Protein AF-A0A839XNK5-F1 (afdb_monomer)

Solvent-accessible surface area (backbone atoms only — not comparable to full-atom values): 12999 Å² total; per-residue (Å²): 136,86,74,57,55,30,32,43,40,62,60,73,47,34,38,27,37,28,39,81,84,71,50,74,39,58,52,79,82,47,89,58,54,69,71,55,38,50,51,40,35,52,50,18,38,51,42,38,53,41,39,58,47,39,58,52,25,72,39,98,85,40,87,42,56,65,63,33,52,54,45,47,53,52,46,48,52,50,51,53,53,50,30,35,49,50,5,50,61,69,70,41,32,16,24,32,49,30,87,73,80,69,50,75,47,76,24,63,31,75,79,71,74,83,86,66,88,76,84,81,87,71,98,79,74,87,93,80,64,68,68,59,58,52,52,51,52,50,53,48,52,51,52,54,51,52,69,75,54,70,63,84,73,63,57,70,60,39,52,51,52,7,52,51,44,13,51,52,43,25,52,54,49,45,53,51,28,54,57,34,42,75,72,77,42,41,68,57,27,54,52,52,53,48,52,55,54,60,66,45,47,64,61,47,62,69,39,58,84,41,88,74,43,42,32,49,43,49,14,41,53,50,12,52,61,55,29,50,56,54,43,49,66,72,51,106

Foldseek 3Di:
DDDFQWEWDADQQAIWIQGPVRDTDQPVVDPLDDVLSVLRSNLSNLLNVLLVLCVQLPDDPRPCNVVSVVSLVVSVVSQLVSQLSVCQRVVTKYWYQRHRPRDIDIHHHPDDPPPPDDDDPDDDDDPDPVVVVVVVVVVVVVVVVCVVPPDDPPVVVLQVLLQVLLVVLLVVLLVQLLVPVVPDALVVSVVVLVVVVVVCVVVLVVQCVDPSSVSNSNSNVNSSVVSVVSSVVSRD

Structure (mmCIF, N/CA/C/O backbone):
data_AF-A0A839XNK5-F1
#
_entry.id   AF-A0A839XNK5-F1
#
loop_
_atom_site.group_PDB
_atom_site.id
_atom_site.type_symbol
_atom_site.label_atom_id
_atom_site.label_alt_id
_atom_site.label_comp_id
_atom_site.label_asym_id
_atom_site.label_entity_id
_atom_site.label_seq_id
_atom_site.pdbx_PDB_ins_code
_atom_site.Cartn_x
_atom_site.Cartn_y
_atom_site.Cartn_z
_atom_site.occupancy
_atom_site.B_iso_or_equiv
_atom_site.auth_seq_id
_atom_site.auth_comp_id
_atom_site.auth_asym_id
_atom_site.auth_atom_id
_atom_site.pdbx_PDB_model_num
ATOM 1 N N . MET A 1 1 ? -15.183 -17.318 24.779 1.00 38.06 1 MET A N 1
ATOM 2 C CA . MET A 1 1 ? -15.450 -16.195 23.857 1.00 38.06 1 MET A CA 1
ATOM 3 C C . MET A 1 1 ? -15.197 -14.908 24.625 1.00 38.06 1 MET A C 1
ATOM 5 O O . MET A 1 1 ? -16.066 -14.491 25.375 1.00 38.06 1 MET A O 1
ATOM 9 N N . HIS A 1 2 ? -13.985 -14.356 24.565 1.00 41.03 2 HIS A N 1
ATOM 10 C CA . HIS A 1 2 ? -13.707 -13.049 25.168 1.00 41.03 2 HIS A CA 1
ATOM 11 C C . HIS A 1 2 ? -14.127 -11.988 24.151 1.00 41.03 2 HIS A C 1
ATOM 13 O O . HIS A 1 2 ? -13.554 -11.919 23.066 1.00 41.03 2 HIS A O 1
ATOM 19 N N . GLY A 1 3 ? -15.223 -11.284 24.444 1.00 55.19 3 GLY A N 1
ATOM 20 C CA . GLY A 1 3 ? -15.705 -10.184 23.612 1.00 55.19 3 GLY A CA 1
ATOM 21 C C . GLY A 1 3 ? -14.697 -9.041 23.631 1.00 55.19 3 GLY A C 1
ATOM 22 O O . GLY A 1 3 ? -14.063 -8.811 24.658 1.00 55.19 3 GLY A O 1
ATOM 23 N N . ALA A 1 4 ? -14.531 -8.368 22.495 1.00 60.66 4 ALA A N 1
ATOM 24 C CA . ALA A 1 4 ? -13.709 -7.169 22.430 1.00 60.66 4 ALA A CA 1
ATOM 25 C C . ALA A 1 4 ? -14.243 -6.096 23.391 1.00 60.66 4 ALA A C 1
ATOM 27 O O . ALA A 1 4 ? -15.456 -5.904 23.487 1.00 60.66 4 ALA A O 1
ATOM 28 N N . GLU A 1 5 ? -13.347 -5.411 24.096 1.00 77.06 5 GLU A N 1
ATOM 29 C CA . GLU A 1 5 ? -13.709 -4.381 25.080 1.00 77.06 5 GLU A CA 1
ATOM 30 C C . GLU A 1 5 ? -13.912 -3.001 24.432 1.00 77.06 5 GLU A C 1
ATOM 32 O O . GLU A 1 5 ? -14.663 -2.159 24.934 1.00 77.06 5 GLU A O 1
ATOM 37 N N . LEU A 1 6 ? -13.274 -2.789 23.281 1.00 84.19 6 LEU A N 1
ATOM 38 C CA . LEU A 1 6 ? -13.316 -1.551 22.514 1.00 84.19 6 LEU A CA 1
ATOM 39 C C . LEU A 1 6 ? -13.538 -1.870 21.035 1.00 84.19 6 LEU A C 1
ATOM 41 O O . LEU A 1 6 ? -12.968 -2.828 20.534 1.00 84.19 6 LEU A O 1
ATOM 45 N N . GLU A 1 7 ? -14.318 -1.071 20.317 1.00 90.00 7 GLU A N 1
ATOM 46 C CA . GLU A 1 7 ? -14.530 -1.218 18.875 1.00 90.00 7 GLU A CA 1
ATOM 47 C C . GLU A 1 7 ? -13.940 -0.027 18.115 1.00 90.00 7 GLU A C 1
ATOM 49 O O . GLU A 1 7 ? -14.247 1.121 18.410 1.00 90.00 7 GLU A O 1
ATOM 54 N N . LEU A 1 8 ? -13.092 -0.288 17.127 1.00 91.00 8 LEU A N 1
ATOM 55 C CA . LEU A 1 8 ? -12.643 0.665 16.125 1.00 91.00 8 LEU A CA 1
ATOM 56 C C . LEU A 1 8 ? -13.637 0.681 14.963 1.00 91.00 8 LEU A C 1
ATOM 58 O O . LEU A 1 8 ? -13.778 -0.312 14.240 1.00 91.00 8 LEU A O 1
ATOM 62 N N . ASP A 1 9 ? -14.258 1.839 14.769 1.00 90.00 9 ASP A N 1
ATOM 63 C CA . ASP A 1 9 ? -15.224 2.105 13.706 1.00 90.00 9 ASP A CA 1
ATOM 64 C C . ASP A 1 9 ? -14.922 3.455 13.026 1.00 90.00 9 ASP A C 1
ATOM 66 O O . ASP A 1 9 ? -14.050 4.223 13.454 1.00 90.00 9 ASP A O 1
ATOM 70 N N . VAL A 1 10 ? -15.637 3.746 11.940 1.00 91.12 10 VAL A N 1
ATOM 71 C CA . VAL A 1 10 ? -15.567 5.019 11.215 1.00 91.12 10 VAL A CA 1
ATOM 72 C C . VAL A 1 10 ? -16.897 5.755 11.339 1.00 91.12 10 VAL A C 1
ATOM 74 O O . VAL A 1 10 ? -17.951 5.217 11.010 1.00 91.12 10 VAL A O 1
ATOM 77 N N . ASP A 1 11 ? -16.847 7.017 11.765 1.00 86.94 11 ASP A N 1
ATOM 78 C CA . ASP A 1 11 ? -18.001 7.915 11.786 1.00 86.94 11 ASP A CA 1
ATOM 79 C C . ASP A 1 11 ? -17.839 8.996 10.713 1.00 86.94 11 ASP A C 1
ATOM 81 O O . ASP A 1 11 ? -17.162 10.009 10.911 1.00 86.94 11 ASP A O 1
ATOM 85 N N . GLY A 1 12 ? -18.418 8.741 9.538 1.00 85.00 12 GLY A N 1
ATOM 86 C CA . GLY A 1 12 ? -18.213 9.572 8.355 1.00 85.00 12 GLY A CA 1
ATOM 87 C C . GLY A 1 12 ? -16.778 9.458 7.846 1.00 85.00 12 GLY A C 1
ATOM 88 O O . GLY A 1 12 ? -16.420 8.461 7.229 1.00 85.00 12 GLY A O 1
ATOM 89 N N . ASP A 1 13 ? -15.968 10.485 8.091 1.00 87.44 13 ASP A N 1
ATOM 90 C CA . ASP A 1 13 ? -14.561 10.573 7.689 1.00 87.44 13 ASP A CA 1
ATOM 91 C C . ASP A 1 13 ? -13.583 10.560 8.881 1.00 87.44 13 ASP A C 1
ATOM 93 O O . ASP A 1 13 ? -12.375 10.720 8.694 1.00 87.44 13 ASP A O 1
ATOM 97 N N . ARG A 1 14 ? -14.086 10.350 10.106 1.00 88.50 14 ARG A N 1
ATOM 98 C CA . ARG A 1 14 ? -13.285 10.307 11.337 1.00 88.50 14 ARG A CA 1
ATOM 99 C C . ARG A 1 14 ? -13.240 8.908 11.928 1.00 88.50 14 ARG A C 1
ATOM 101 O O . ARG A 1 14 ? -14.235 8.187 11.923 1.00 88.50 14 ARG A O 1
ATOM 108 N N . ALA A 1 15 ? -12.082 8.537 12.465 1.00 91.44 15 ALA A N 1
ATOM 109 C CA . ALA A 1 15 ? -11.958 7.313 13.241 1.00 91.44 15 ALA A CA 1
ATOM 110 C C . ALA A 1 15 ? -12.573 7.531 14.622 1.00 91.44 15 ALA A C 1
ATOM 112 O O . ALA A 1 15 ? -12.356 8.573 15.239 1.00 91.44 15 ALA A O 1
ATOM 113 N N . VAL A 1 16 ? -13.320 6.546 15.108 1.00 89.88 16 VAL A N 1
ATOM 114 C CA . VAL A 1 16 ? -13.908 6.571 16.447 1.00 89.88 16 VAL A CA 1
ATOM 115 C C . VAL A 1 16 ? -13.632 5.258 17.161 1.00 89.88 16 VAL A C 1
ATOM 117 O O . VAL A 1 16 ? -13.609 4.188 16.552 1.00 89.88 16 VAL A O 1
ATOM 120 N N . LEU A 1 17 ? -13.431 5.349 18.472 1.00 86.25 17 LEU A N 1
ATOM 121 C CA . LEU A 1 17 ? -13.355 4.194 19.354 1.00 86.25 17 LEU A CA 1
ATOM 122 C C . LEU A 1 17 ? -14.646 4.125 20.164 1.00 86.25 17 LEU A C 1
ATOM 124 O O . LEU A 1 17 ? -15.014 5.077 20.854 1.00 86.25 17 LEU A O 1
ATOM 128 N N . VAL A 1 18 ? -15.360 3.014 20.051 1.00 86.12 18 VAL A N 1
ATOM 129 C CA . VAL A 1 18 ? -16.638 2.773 20.711 1.00 86.12 18 VAL A CA 1
ATOM 130 C C . VAL A 1 18 ? -16.403 1.830 21.879 1.00 86.12 18 VAL A C 1
ATOM 132 O O . VAL A 1 18 ? -16.016 0.680 21.699 1.00 86.12 18 VAL A O 1
ATOM 135 N N . GLY A 1 19 ? -16.602 2.324 23.099 1.00 78.88 19 GLY A N 1
ATOM 136 C CA . GLY A 1 19 ? -16.518 1.478 24.292 1.00 78.88 19 GLY A CA 1
ATOM 137 C C . GLY A 1 19 ? -17.698 0.510 24.399 1.00 78.88 19 GLY A C 1
ATOM 138 O O . GLY A 1 19 ? -18.733 0.704 23.763 1.00 78.88 19 GLY A O 1
ATOM 139 N N . THR A 1 20 ? -17.602 -0.461 25.305 1.00 69.88 20 THR A N 1
ATOM 140 C CA . THR A 1 20 ? -18.673 -1.420 25.663 1.00 69.88 20 THR A CA 1
ATOM 141 C C . THR A 1 20 ? -20.048 -0.795 25.939 1.00 69.88 20 THR A C 1
ATOM 143 O O . THR A 1 20 ? -21.071 -1.445 25.745 1.00 69.88 20 THR A O 1
ATOM 146 N N . GLY A 1 21 ? -20.102 0.473 26.361 1.00 67.44 21 GLY A N 1
ATOM 147 C CA . GLY A 1 21 ? -21.347 1.227 26.558 1.00 67.44 21 GLY A CA 1
ATOM 148 C C . GLY A 1 21 ? -21.912 1.913 25.304 1.00 67.44 21 GLY A C 1
ATOM 149 O O . GLY A 1 21 ? -22.794 2.757 25.439 1.00 67.44 21 GLY A O 1
ATOM 150 N N . GLY A 1 22 ? -21.366 1.653 24.111 1.00 70.81 22 GLY A N 1
ATOM 151 C CA . GLY A 1 22 ? -21.784 2.284 22.851 1.00 70.81 22 GLY A CA 1
ATOM 152 C C . GLY A 1 22 ? -21.378 3.756 22.705 1.00 70.81 22 GLY A C 1
ATOM 153 O O . GLY A 1 22 ? -21.765 4.420 21.744 1.00 70.81 22 GLY A O 1
ATOM 154 N N . ARG A 1 23 ? -20.604 4.299 23.653 1.00 73.31 23 ARG A N 1
ATOM 155 C CA . ARG A 1 23 ? -20.118 5.683 23.593 1.00 73.31 23 ARG A CA 1
ATOM 156 C C . ARG A 1 23 ? -18.969 5.784 22.599 1.00 73.31 23 ARG A C 1
ATOM 158 O O . ARG A 1 23 ? -17.932 5.161 22.811 1.00 73.31 23 ARG A O 1
ATOM 165 N N . LYS A 1 24 ? -19.160 6.603 21.563 1.00 83.19 24 LYS A N 1
ATOM 166 C CA . LYS A 1 24 ? -18.118 6.998 20.612 1.00 83.19 24 LYS A CA 1
ATOM 167 C C . LYS A 1 24 ? -17.181 8.011 21.267 1.00 83.19 24 LYS A C 1
ATOM 169 O O . LYS A 1 24 ? -17.643 9.025 21.790 1.00 83.19 24 LYS A O 1
ATOM 174 N N . ALA A 1 25 ? -15.887 7.742 21.216 1.00 82.44 25 ALA A N 1
ATOM 175 C CA . ALA A 1 25 ? -14.836 8.633 21.676 1.00 82.44 25 ALA A CA 1
ATOM 176 C C . ALA A 1 25 ? -13.814 8.870 20.558 1.00 82.44 25 ALA A C 1
ATOM 178 O O . ALA A 1 25 ? -13.552 7.990 19.734 1.00 82.44 25 ALA A O 1
ATOM 179 N N . ASP A 1 26 ? -13.249 10.074 20.541 1.00 79.75 26 ASP A N 1
ATOM 180 C CA . ASP A 1 26 ? -12.151 10.429 19.646 1.00 79.75 26 ASP A CA 1
ATOM 181 C C . ASP A 1 26 ? -10.881 9.664 20.071 1.00 79.75 26 ASP A C 1
ATOM 183 O O . ASP A 1 26 ? -10.562 9.664 21.266 1.00 79.75 26 ASP A O 1
ATOM 187 N N . PRO A 1 27 ? -10.139 9.024 19.145 1.00 81.94 27 PRO A N 1
ATOM 188 C CA . PRO A 1 27 ? -8.859 8.390 19.447 1.00 81.94 27 PRO A CA 1
ATOM 189 C C . PRO A 1 27 ? -7.861 9.310 20.166 1.00 81.94 27 PRO A C 1
ATOM 191 O O . PRO A 1 27 ? -7.090 8.826 20.991 1.00 81.94 27 PRO A O 1
ATOM 194 N N . ALA A 1 28 ? -7.911 10.625 19.927 1.00 73.69 28 ALA A N 1
ATOM 195 C CA . ALA A 1 28 ? -7.060 11.610 20.598 1.00 73.69 28 ALA A CA 1
ATOM 196 C C . ALA A 1 28 ? -7.326 11.727 22.111 1.00 73.69 28 ALA A C 1
ATOM 198 O O . ALA A 1 28 ? -6.482 12.230 22.850 1.00 73.69 28 ALA A O 1
ATOM 199 N N . ALA A 1 29 ? -8.487 11.264 22.588 1.00 74.50 29 ALA A N 1
ATOM 200 C CA . ALA A 1 29 ? -8.797 11.198 24.014 1.00 74.50 29 ALA A CA 1
ATOM 201 C C . ALA A 1 29 ? -8.065 10.046 24.732 1.00 74.50 29 ALA A C 1
ATOM 203 O O . ALA A 1 29 ? -8.081 9.985 25.961 1.00 74.50 29 ALA A O 1
ATOM 204 N N . PHE A 1 30 ? -7.435 9.135 23.982 1.00 76.94 30 PHE A N 1
ATOM 205 C CA . PHE A 1 30 ? -6.687 7.995 24.502 1.00 76.94 30 PHE A CA 1
ATOM 206 C C . PHE A 1 30 ? -5.173 8.210 24.366 1.00 76.94 30 PHE A C 1
ATOM 208 O O . PHE A 1 30 ? -4.697 8.928 23.489 1.00 76.94 30 PHE A O 1
ATOM 215 N N . SER A 1 31 ? -4.390 7.524 25.202 1.00 74.00 31 SER A N 1
ATOM 216 C CA . SER A 1 31 ? -2.919 7.589 25.209 1.00 74.00 31 SER A CA 1
ATOM 217 C C . SER A 1 31 ? -2.271 6.797 24.058 1.00 74.00 31 SER A C 1
ATOM 219 O O . SER A 1 31 ? -1.409 5.955 24.285 1.00 74.00 31 SER A O 1
ATOM 221 N N . LEU A 1 32 ? -2.691 7.042 22.813 1.00 72.94 32 LEU A N 1
ATOM 222 C CA . LEU A 1 32 ? -2.263 6.299 21.614 1.00 72.94 32 LEU A CA 1
ATOM 223 C C . LEU A 1 32 ? -1.016 6.881 20.925 1.00 72.94 32 LEU A C 1
ATOM 225 O O . LEU A 1 32 ? -0.421 6.228 20.069 1.00 72.94 32 LEU A O 1
ATOM 229 N N . GLY A 1 33 ? -0.612 8.101 21.290 1.00 74.94 33 GLY A N 1
ATOM 230 C CA . GLY A 1 33 ? 0.430 8.864 20.598 1.00 74.94 33 GLY A CA 1
ATOM 231 C C . GLY A 1 33 ? -0.084 9.560 19.327 1.00 74.94 33 GLY A C 1
ATOM 232 O O . GLY A 1 33 ? -1.049 9.119 18.698 1.00 74.94 33 GLY A O 1
ATOM 233 N N . GLY A 1 34 ? 0.556 10.675 18.951 1.00 78.75 34 GLY A N 1
ATOM 234 C CA . GLY A 1 34 ? 0.113 11.524 17.832 1.00 78.75 34 GLY A CA 1
ATOM 235 C C . GLY A 1 34 ? 0.119 10.803 16.482 1.00 78.75 34 GLY A C 1
ATOM 236 O O . GLY A 1 34 ? -0.885 10.808 15.783 1.00 78.75 34 GLY A O 1
ATOM 237 N N . GLU A 1 35 ? 1.196 10.077 16.171 1.00 84.38 35 GLU A N 1
ATOM 238 C CA . GLU A 1 35 ? 1.341 9.358 14.896 1.00 84.38 35 GLU A CA 1
ATOM 239 C C . GLU A 1 35 ? 0.225 8.321 14.666 1.00 84.38 35 GLU A C 1
ATOM 241 O O . GLU A 1 35 ? -0.346 8.242 13.579 1.00 84.38 35 GLU A O 1
ATOM 246 N N . LEU A 1 36 ? -0.120 7.528 15.689 1.00 86.62 36 LEU A N 1
ATOM 247 C CA . LEU A 1 36 ? -1.179 6.520 15.580 1.00 86.62 36 LEU A CA 1
ATOM 248 C C . LEU A 1 36 ? -2.559 7.175 15.457 1.00 86.62 36 LEU A C 1
ATOM 250 O O . LEU A 1 36 ? -3.397 6.707 14.688 1.00 86.62 36 LEU A O 1
ATOM 254 N N . THR A 1 37 ? -2.777 8.272 16.179 1.00 87.56 37 THR A N 1
ATOM 255 C CA . THR A 1 37 ? -4.012 9.062 16.109 1.00 87.56 37 THR A CA 1
ATOM 256 C C . THR A 1 37 ? -4.207 9.662 14.715 1.00 87.56 37 THR A C 1
ATOM 258 O O . THR A 1 37 ? -5.298 9.562 14.149 1.00 87.56 37 THR A O 1
ATOM 261 N N . ASP A 1 38 ? -3.151 10.222 14.127 1.00 91.06 38 ASP A N 1
ATOM 262 C CA . ASP A 1 38 ? -3.175 10.781 12.774 1.00 91.06 38 ASP A CA 1
ATOM 263 C C . ASP A 1 38 ? -3.425 9.691 11.728 1.00 91.06 38 ASP A C 1
ATOM 265 O O . ASP A 1 38 ? -4.289 9.846 10.861 1.00 91.06 38 ASP A O 1
ATOM 269 N N . ALA A 1 39 ? -2.745 8.548 11.859 1.00 93.00 39 ALA A N 1
ATOM 270 C CA . ALA A 1 39 ? -2.928 7.403 10.973 1.00 93.00 39 ALA A CA 1
ATOM 271 C C . ALA A 1 39 ? -4.361 6.842 11.019 1.00 93.00 39 ALA A C 1
ATOM 273 O O . ALA A 1 39 ? -4.895 6.442 9.983 1.00 93.00 39 ALA A O 1
ATOM 274 N N . LEU A 1 40 ? -5.006 6.829 12.193 1.00 93.25 40 LEU A N 1
ATOM 275 C CA . LEU A 1 40 ? -6.411 6.433 12.343 1.00 93.25 40 LEU A CA 1
ATOM 276 C C . LEU A 1 40 ? -7.344 7.390 11.589 1.00 93.25 40 LEU A C 1
ATOM 278 O O . LEU A 1 40 ? -8.196 6.942 10.821 1.00 93.25 40 LEU A O 1
ATOM 282 N N . HIS A 1 41 ? -7.158 8.701 11.751 1.00 92.69 41 HIS A N 1
ATOM 283 C CA . HIS A 1 41 ? -7.967 9.706 11.058 1.00 92.69 41 HIS A CA 1
ATOM 284 C C . HIS A 1 41 ? -7.747 9.705 9.543 1.00 92.69 41 HIS A C 1
ATOM 286 O O . HIS A 1 41 ? -8.696 9.859 8.775 1.00 92.69 41 HIS A O 1
ATOM 292 N N . GLU A 1 42 ? -6.509 9.520 9.090 1.00 95.25 42 GLU A N 1
ATOM 293 C CA . GLU A 1 42 ? -6.207 9.389 7.667 1.00 95.25 42 GLU A CA 1
ATOM 294 C C . GLU A 1 42 ? -6.852 8.134 7.076 1.00 95.25 42 GLU A C 1
ATOM 296 O O . GLU A 1 42 ? -7.503 8.202 6.032 1.00 95.25 42 GLU A O 1
ATOM 301 N N . TRP A 1 43 ? -6.748 7.003 7.774 1.00 95.06 43 TRP A N 1
ATOM 302 C CA . TRP A 1 43 ? -7.400 5.767 7.364 1.00 95.06 43 TRP A CA 1
ATOM 303 C C . TRP A 1 43 ? -8.926 5.921 7.265 1.00 95.06 43 TRP A C 1
ATOM 305 O O . TRP A 1 43 ? -9.516 5.453 6.288 1.00 95.06 43 TRP A O 1
ATOM 315 N N . ALA A 1 44 ? -9.567 6.613 8.208 1.00 94.00 44 ALA A N 1
ATOM 316 C CA . ALA A 1 44 ? -11.005 6.878 8.160 1.00 94.00 44 ALA A CA 1
ATOM 317 C C . ALA A 1 44 ? -11.404 7.729 6.942 1.00 94.00 44 ALA A C 1
ATOM 319 O O . ALA A 1 44 ? -12.327 7.360 6.211 1.00 94.00 44 ALA A O 1
ATOM 320 N N . ARG A 1 45 ? -10.652 8.799 6.645 1.00 92.69 45 ARG A N 1
ATOM 321 C CA . ARG A 1 45 ? -10.862 9.612 5.433 1.00 92.69 45 ARG A CA 1
ATOM 322 C C . ARG A 1 45 ? -10.734 8.784 4.154 1.00 92.69 45 ARG A C 1
ATOM 324 O O . ARG A 1 45 ? -11.590 8.877 3.275 1.00 92.69 45 ARG A O 1
ATOM 331 N N . VAL A 1 46 ? -9.699 7.947 4.044 1.00 93.12 46 VAL A N 1
ATOM 332 C CA . VAL A 1 46 ? -9.505 7.069 2.874 1.00 93.12 46 VAL A CA 1
ATOM 333 C C . VAL A 1 46 ? -10.647 6.057 2.752 1.00 93.12 46 VAL A C 1
ATOM 335 O O . VAL A 1 46 ? -11.157 5.836 1.653 1.00 93.12 46 VAL A O 1
ATOM 338 N N . SER A 1 47 ? -11.096 5.489 3.871 1.00 90.00 47 SER A N 1
ATOM 339 C CA . SER A 1 47 ? -12.218 4.545 3.912 1.00 90.00 47 SER A CA 1
ATOM 340 C C . SER A 1 47 ? -13.511 5.171 3.386 1.00 90.00 47 SER A C 1
ATOM 342 O O . SER A 1 47 ? -14.213 4.542 2.594 1.00 90.00 47 SER A O 1
ATOM 344 N N . ALA A 1 48 ? -13.792 6.427 3.749 1.00 89.12 48 ALA A N 1
ATOM 345 C CA . ALA A 1 48 ? -14.953 7.168 3.259 1.00 89.12 48 ALA A CA 1
ATOM 346 C C . ALA A 1 48 ? -14.905 7.386 1.734 1.00 89.12 48 ALA A C 1
ATOM 348 O O . ALA A 1 48 ? -15.909 7.197 1.041 1.00 89.12 48 ALA A O 1
ATOM 349 N N . VAL A 1 49 ? -13.729 7.724 1.188 1.00 90.19 49 VAL A N 1
ATOM 350 C CA . VAL A 1 49 ? -13.531 7.899 -0.262 1.00 90.19 49 VAL A CA 1
ATOM 351 C C . VAL A 1 49 ? -13.734 6.582 -1.014 1.00 90.19 49 VAL A C 1
ATOM 353 O O . VAL A 1 49 ? -14.430 6.559 -2.034 1.00 90.19 49 VAL A O 1
ATOM 356 N N . VAL A 1 50 ? -13.163 5.483 -0.510 1.00 87.94 50 VAL A N 1
ATOM 357 C CA . VAL A 1 50 ? -13.314 4.149 -1.111 1.00 87.94 50 VAL A CA 1
ATOM 358 C C . VAL A 1 50 ? -14.769 3.684 -1.043 1.00 87.94 50 VAL A C 1
ATOM 360 O O . VAL A 1 50 ? -15.297 3.237 -2.058 1.00 87.94 50 VAL A O 1
ATOM 363 N N . GLY A 1 51 ? -15.456 3.872 0.088 1.00 84.88 51 GLY A N 1
ATOM 364 C CA . GLY A 1 51 ? -16.879 3.548 0.228 1.00 84.88 51 GLY A CA 1
ATOM 365 C C . GLY A 1 51 ? -17.767 4.327 -0.750 1.00 84.88 51 GLY A C 1
ATOM 366 O O . GLY A 1 51 ? -18.622 3.747 -1.423 1.00 84.88 51 GLY A O 1
ATOM 367 N N . ALA A 1 52 ? -17.513 5.629 -0.923 1.00 84.31 52 ALA A N 1
ATOM 368 C CA . ALA A 1 52 ? -18.213 6.449 -1.914 1.00 84.31 52 ALA A CA 1
ATOM 369 C C . ALA A 1 52 ? -17.921 6.012 -3.366 1.00 84.31 52 ALA A C 1
ATOM 371 O O . ALA A 1 52 ? -18.774 6.143 -4.248 1.00 84.31 52 ALA A O 1
ATOM 372 N N . GLY A 1 53 ? -16.712 5.507 -3.634 1.00 81.12 53 GLY A N 1
ATOM 373 C CA . GLY A 1 53 ? -16.322 4.921 -4.918 1.00 81.12 53 GLY A CA 1
ATOM 374 C C . GLY A 1 53 ? -17.009 3.585 -5.200 1.00 81.12 53 GLY A C 1
ATOM 375 O O . GLY A 1 53 ? -17.546 3.397 -6.293 1.00 81.12 53 GLY A O 1
ATOM 376 N N . ALA A 1 54 ? -17.063 2.699 -4.204 1.00 75.12 54 ALA A N 1
ATOM 377 C CA . ALA A 1 54 ? -17.734 1.405 -4.285 1.00 75.12 54 ALA A CA 1
ATOM 378 C C . ALA A 1 54 ? -19.236 1.563 -4.576 1.00 75.12 54 ALA A C 1
ATOM 380 O O . ALA A 1 54 ? -19.766 0.902 -5.470 1.00 75.12 54 ALA A O 1
ATOM 381 N N . GLY A 1 55 ? -19.903 2.524 -3.923 1.00 76.00 55 GLY A N 1
ATOM 382 C CA . GLY A 1 55 ? -21.307 2.850 -4.200 1.00 76.00 55 GLY A CA 1
ATOM 383 C C . GLY A 1 55 ? -21.560 3.300 -5.646 1.00 76.00 55 GLY A C 1
ATOM 384 O O . GLY A 1 55 ? -22.553 2.903 -6.253 1.00 76.00 55 GLY A O 1
ATOM 385 N N . ARG A 1 56 ? -20.635 4.071 -6.241 1.00 76.81 56 ARG A N 1
ATOM 386 C CA . ARG A 1 56 ? -20.705 4.470 -7.661 1.00 76.81 56 ARG A CA 1
ATOM 387 C C . ARG A 1 56 ? -20.458 3.301 -8.613 1.00 76.81 56 ARG A C 1
ATOM 389 O O . ARG A 1 56 ? -21.139 3.201 -9.629 1.00 76.81 56 ARG A O 1
ATOM 396 N N . ALA A 1 57 ? -19.513 2.418 -8.292 1.00 71.38 57 ALA A N 1
ATOM 397 C CA . ALA A 1 57 ? -19.218 1.235 -9.100 1.00 71.38 57 ALA A CA 1
ATOM 398 C C . ALA A 1 57 ? -20.363 0.204 -9.098 1.00 71.38 57 ALA A C 1
ATOM 400 O O . ALA A 1 57 ? -20.515 -0.528 -10.072 1.00 71.38 57 ALA A O 1
ATOM 401 N N . ALA A 1 58 ? -21.177 0.165 -8.038 1.00 71.00 58 ALA A N 1
ATOM 402 C CA . ALA A 1 58 ? -22.352 -0.702 -7.934 1.00 71.00 58 ALA A CA 1
ATOM 403 C C . ALA A 1 58 ? -23.598 -0.172 -8.681 1.00 71.00 58 ALA A C 1
ATOM 405 O O . ALA A 1 58 ? -24.572 -0.908 -8.842 1.00 71.00 58 ALA A O 1
ATOM 406 N N . GLY A 1 59 ? -23.592 1.091 -9.125 1.00 74.38 59 GLY A N 1
ATOM 407 C CA . GLY A 1 59 ? -24.709 1.709 -9.841 1.00 74.38 59 GLY A CA 1
ATOM 408 C C . GLY A 1 59 ? -24.847 1.256 -11.307 1.00 74.38 59 GLY A C 1
ATOM 409 O O . GLY A 1 59 ? -23.933 0.644 -11.868 1.00 74.38 59 GLY A O 1
ATOM 410 N N . PRO A 1 60 ? -25.975 1.577 -11.974 1.00 58.34 60 PRO A N 1
ATOM 411 C CA . PRO A 1 60 ? -26.187 1.235 -13.379 1.00 58.34 60 PRO A CA 1
ATOM 412 C C . PRO A 1 60 ? -25.124 1.911 -14.264 1.00 58.34 60 PRO A C 1
ATOM 414 O O . PRO A 1 60 ? -25.072 3.136 -14.338 1.00 58.34 60 PRO A O 1
ATOM 417 N N . GLY A 1 61 ? -24.273 1.118 -14.926 1.00 69.19 61 GLY A N 1
ATOM 418 C CA . GLY A 1 61 ? -23.183 1.612 -15.785 1.00 69.19 61 GLY A CA 1
ATOM 419 C C . GLY A 1 61 ? -21.804 1.732 -15.119 1.00 69.19 61 GLY A C 1
ATOM 420 O O . GLY A 1 61 ? -20.909 2.342 -15.700 1.00 69.19 61 GLY A O 1
ATOM 421 N N . GLY A 1 62 ? -21.599 1.169 -13.923 1.00 68.31 62 GLY A N 1
ATOM 422 C CA . GLY A 1 62 ? -20.311 1.220 -13.226 1.00 68.31 62 GLY A CA 1
ATOM 423 C C . GLY A 1 62 ? -19.186 0.452 -13.938 1.00 68.31 62 GLY A C 1
ATOM 424 O O . GLY A 1 62 ? -19.217 -0.772 -14.030 1.00 68.31 62 GLY A O 1
ATOM 425 N N . THR A 1 63 ? -18.145 1.157 -14.390 1.00 64.31 63 THR A N 1
ATOM 426 C CA . THR A 1 63 ? -16.971 0.570 -15.074 1.00 64.31 63 THR A CA 1
ATOM 427 C C . THR A 1 63 ? -15.722 0.429 -14.188 1.00 64.31 63 THR A C 1
ATOM 429 O O . THR A 1 63 ? -14.639 0.187 -14.703 1.00 64.31 63 THR A O 1
ATOM 432 N N . GLY A 1 64 ? -15.848 0.543 -12.859 1.00 68.81 64 GLY A N 1
ATOM 433 C CA . GLY A 1 64 ? -14.716 0.565 -11.907 1.00 68.81 64 GLY A CA 1
ATOM 434 C C . GLY A 1 64 ? -14.776 -0.486 -10.793 1.00 68.81 64 GLY A C 1
ATOM 435 O O . GLY A 1 64 ? -14.200 -0.293 -9.726 1.00 68.81 64 GLY A O 1
ATOM 436 N N . ALA A 1 65 ? -15.516 -1.581 -10.988 1.00 68.88 65 ALA A N 1
ATOM 437 C CA . ALA A 1 65 ? -15.757 -2.575 -9.934 1.00 68.88 65 ALA A CA 1
ATOM 438 C C . ALA A 1 65 ? -14.500 -3.353 -9.498 1.00 68.88 65 ALA A C 1
ATOM 440 O O . ALA A 1 65 ? -14.472 -3.887 -8.392 1.00 68.88 65 ALA A O 1
ATOM 441 N N . VAL A 1 66 ? -13.474 -3.449 -10.352 1.00 67.19 66 VAL A N 1
ATOM 442 C CA . VAL A 1 66 ? -12.194 -4.089 -9.996 1.00 67.19 66 VAL A CA 1
ATOM 443 C C . VAL A 1 66 ? -11.391 -3.170 -9.075 1.00 67.19 66 VAL A C 1
ATOM 445 O O . VAL A 1 66 ? -11.075 -3.574 -7.959 1.00 67.19 66 VAL A O 1
ATOM 448 N N . ASP A 1 67 ? -11.185 -1.914 -9.477 1.00 71.38 67 ASP A N 1
ATOM 449 C CA . ASP A 1 67 ? -10.454 -0.913 -8.687 1.00 71.38 67 ASP A CA 1
ATOM 450 C C . ASP A 1 67 ? -11.109 -0.664 -7.318 1.00 71.38 67 ASP A C 1
ATOM 452 O O . ASP A 1 67 ? -10.427 -0.521 -6.303 1.00 71.38 67 ASP A O 1
ATOM 456 N N . ALA A 1 68 ? -12.447 -0.672 -7.262 1.00 73.44 68 ALA A N 1
ATOM 457 C CA . ALA A 1 68 ? -13.192 -0.553 -6.010 1.00 73.44 68 ALA A CA 1
ATOM 458 C C . ALA A 1 68 ? -12.881 -1.704 -5.035 1.00 73.44 68 ALA A C 1
ATOM 460 O O . ALA A 1 68 ? -12.610 -1.457 -3.861 1.00 73.44 68 ALA A O 1
ATOM 461 N N . ARG A 1 69 ? -12.832 -2.952 -5.526 1.00 74.62 69 ARG A N 1
ATOM 462 C CA . ARG A 1 69 ? -12.502 -4.135 -4.709 1.00 74.62 69 ARG A CA 1
ATOM 463 C C . ARG A 1 69 ? -11.051 -4.137 -4.239 1.00 74.62 69 ARG A C 1
ATOM 465 O O . ARG A 1 69 ? -10.761 -4.599 -3.135 1.00 74.62 69 ARG A O 1
ATOM 472 N N . GLU A 1 70 ? -10.134 -3.632 -5.059 1.00 79.12 70 GLU A N 1
ATOM 473 C CA . GLU A 1 70 ? -8.739 -3.454 -4.651 1.00 79.12 70 GLU A CA 1
ATOM 474 C C . GLU A 1 70 ? -8.622 -2.404 -3.539 1.00 79.12 70 GLU A C 1
ATOM 476 O O . GLU A 1 70 ? -7.987 -2.662 -2.512 1.00 79.12 70 GLU A O 1
ATOM 481 N N . GLY A 1 71 ? -9.308 -1.265 -3.687 1.00 80.56 71 GLY A N 1
ATOM 482 C CA . GLY A 1 71 ? -9.396 -0.234 -2.651 1.00 80.56 71 GLY A CA 1
ATOM 483 C C . GLY A 1 71 ? -9.976 -0.764 -1.335 1.00 80.56 71 GLY A C 1
ATOM 484 O O . GLY A 1 71 ? -9.405 -0.531 -0.268 1.00 80.56 71 GLY A O 1
ATOM 485 N N . GLU A 1 72 ? -11.058 -1.542 -1.407 1.00 83.94 72 GLU A N 1
ATOM 486 C CA . GLU A 1 72 ? -11.683 -2.216 -0.260 1.00 83.94 72 GLU A CA 1
ATOM 487 C C . GLU A 1 72 ? -10.700 -3.124 0.486 1.00 83.94 72 GLU A C 1
ATOM 489 O O . GLU A 1 72 ? -10.584 -3.064 1.714 1.00 83.94 72 GLU A O 1
ATOM 494 N N . ALA A 1 73 ? -9.952 -3.956 -0.245 1.00 83.12 73 ALA A N 1
ATOM 495 C CA . ALA A 1 73 ? -8.991 -4.876 0.352 1.00 83.12 73 ALA A CA 1
ATOM 496 C C . ALA A 1 73 ? -7.860 -4.136 1.088 1.00 83.12 73 ALA A C 1
ATOM 498 O O . ALA A 1 73 ? -7.448 -4.561 2.175 1.00 83.12 73 ALA A O 1
ATOM 499 N N . VAL A 1 74 ? -7.385 -3.016 0.530 1.00 88.81 74 VAL A N 1
ATOM 500 C CA . VAL A 1 74 ? -6.348 -2.172 1.146 1.00 88.81 74 VAL A CA 1
ATOM 501 C C . VAL A 1 74 ? -6.866 -1.507 2.424 1.00 88.81 74 VAL A C 1
ATOM 503 O O . VAL A 1 74 ? -6.186 -1.566 3.454 1.00 88.81 74 VAL A O 1
ATOM 506 N N . VAL A 1 75 ? -8.076 -0.938 2.390 1.00 89.00 75 VAL A N 1
ATOM 507 C CA . VAL A 1 75 ? -8.731 -0.325 3.559 1.00 89.00 75 VAL A CA 1
ATOM 508 C C . VAL A 1 75 ? -8.910 -1.344 4.682 1.00 89.00 75 VAL A C 1
ATOM 510 O O . VAL A 1 75 ? -8.522 -1.072 5.822 1.00 89.00 75 VAL A O 1
ATOM 513 N N . ALA A 1 76 ? -9.408 -2.540 4.356 1.00 87.06 76 ALA A N 1
ATOM 514 C CA . ALA A 1 76 ? -9.627 -3.608 5.325 1.00 87.06 76 ALA A CA 1
ATOM 515 C C . ALA A 1 76 ? -8.312 -4.099 5.951 1.00 87.06 76 ALA A C 1
ATOM 517 O O . ALA A 1 76 ? -8.247 -4.389 7.147 1.00 87.06 76 ALA A O 1
ATOM 518 N N . HIS A 1 77 ? -7.243 -4.207 5.156 1.00 88.94 77 HIS A N 1
ATOM 519 C CA . HIS A 1 77 ? -5.932 -4.612 5.657 1.00 88.94 77 HIS A CA 1
ATOM 520 C C . HIS A 1 77 ? -5.333 -3.565 6.604 1.00 88.94 77 HIS A C 1
ATOM 522 O O . HIS A 1 77 ? -4.866 -3.920 7.687 1.00 88.94 77 HIS A O 1
ATOM 528 N N . ARG A 1 78 ? -5.382 -2.277 6.233 1.00 92.38 78 ARG A N 1
ATOM 529 C CA . ARG A 1 78 ? -4.887 -1.180 7.080 1.00 92.38 78 ARG A CA 1
ATOM 530 C C . ARG A 1 78 ? -5.693 -1.029 8.368 1.00 92.38 78 ARG A C 1
ATOM 532 O O . ARG A 1 78 ? -5.079 -0.907 9.422 1.00 92.38 78 ARG A O 1
ATOM 539 N N . GLY A 1 79 ? -7.020 -1.135 8.305 1.00 91.25 79 GLY A N 1
ATOM 540 C CA . GLY A 1 79 ? -7.883 -1.083 9.489 1.00 91.25 79 GLY A CA 1
ATOM 541 C C . GLY A 1 79 ? -7.532 -2.166 10.512 1.00 91.25 79 GLY A C 1
ATOM 542 O O . GLY A 1 79 ? -7.345 -1.868 11.689 1.00 91.25 79 GLY A O 1
ATOM 543 N N . ARG A 1 80 ? -7.297 -3.408 10.058 1.00 91.00 80 ARG A N 1
ATOM 544 C CA . ARG A 1 80 ? -6.829 -4.500 10.935 1.00 91.00 80 ARG A CA 1
ATOM 545 C C . ARG A 1 80 ? -5.454 -4.233 11.553 1.00 91.00 80 ARG A C 1
ATOM 547 O O . ARG A 1 80 ? -5.258 -4.524 12.730 1.00 91.00 80 ARG A O 1
ATOM 554 N N . GLN A 1 81 ? -4.506 -3.685 10.787 1.00 92.69 81 GLN A N 1
ATOM 555 C CA . GLN A 1 81 ? -3.185 -3.325 11.323 1.00 92.69 81 GLN A CA 1
ATOM 556 C C . GLN A 1 81 ? -3.288 -2.243 12.403 1.00 92.69 81 GLN A C 1
ATOM 558 O O . GLN A 1 81 ? -2.646 -2.355 13.446 1.00 92.69 81 GLN A O 1
ATOM 563 N N . LEU A 1 82 ? -4.095 -1.207 12.161 1.00 93.75 82 LEU A N 1
ATOM 564 C CA . LEU A 1 82 ? -4.312 -0.119 13.111 1.00 93.75 82 LEU A CA 1
ATOM 565 C C . LEU A 1 82 ? -5.015 -0.621 14.374 1.00 93.75 82 LEU A C 1
ATOM 567 O O . LEU A 1 82 ? -4.547 -0.322 15.466 1.00 93.75 82 LEU A O 1
ATOM 571 N N . ALA A 1 83 ? -6.039 -1.467 14.244 1.00 90.75 83 ALA A N 1
ATOM 572 C CA . ALA A 1 83 ? -6.704 -2.101 15.383 1.00 90.75 83 ALA A CA 1
ATOM 573 C C . ALA A 1 83 ? -5.734 -2.917 16.253 1.00 90.75 83 ALA A C 1
ATOM 575 O O . ALA A 1 83 ? -5.783 -2.819 17.475 1.00 90.75 83 ALA A O 1
ATOM 576 N N . GLY A 1 84 ? -4.801 -3.658 15.642 1.00 89.12 84 GLY A N 1
ATOM 577 C CA . GLY A 1 84 ? -3.735 -4.360 16.367 1.00 89.12 84 GLY A CA 1
ATOM 578 C C . GLY A 1 84 ? -2.807 -3.426 17.144 1.00 89.12 84 GLY A C 1
ATOM 579 O O . GLY A 1 84 ? -2.452 -3.718 18.283 1.00 89.12 84 GLY A O 1
ATOM 580 N N . ARG A 1 85 ? -2.445 -2.278 16.561 1.00 91.81 85 ARG A N 1
ATOM 581 C CA . ARG A 1 85 ? -1.622 -1.269 17.245 1.00 91.81 85 ARG A CA 1
ATOM 582 C C . ARG A 1 85 ? -2.375 -0.572 18.372 1.00 91.81 85 A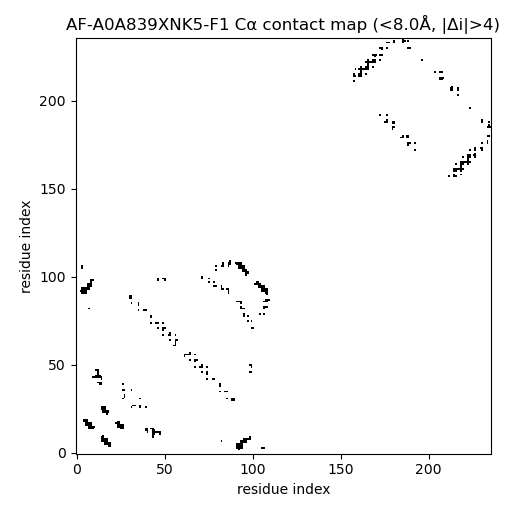RG A C 1
ATOM 584 O O . ARG A 1 85 ? -1.783 -0.351 19.418 1.00 91.81 85 ARG A O 1
ATOM 591 N N . VAL A 1 86 ? -3.659 -0.268 18.182 1.00 89.19 86 VAL A N 1
ATOM 592 C CA . VAL A 1 86 ? -4.525 0.288 19.234 1.00 89.19 86 VAL A CA 1
ATOM 593 C C . VAL A 1 86 ? -4.670 -0.716 20.377 1.00 89.19 86 VAL A C 1
ATOM 595 O O . VAL A 1 86 ? -4.505 -0.336 21.531 1.00 89.19 86 VAL A O 1
ATOM 598 N N . ALA A 1 87 ? -4.888 -1.999 20.069 1.00 87.69 87 ALA A N 1
ATOM 599 C CA . ALA A 1 87 ? -4.964 -3.054 21.076 1.00 87.69 87 ALA A CA 1
ATOM 600 C C . ALA A 1 87 ? -3.661 -3.164 21.879 1.00 87.69 87 ALA A C 1
ATOM 602 O O . ALA A 1 87 ? -3.690 -3.189 23.104 1.00 87.69 87 ALA A O 1
ATOM 603 N N . ALA A 1 88 ? -2.511 -3.153 21.199 1.00 85.56 88 ALA A N 1
ATOM 604 C CA . ALA A 1 88 ? -1.206 -3.169 21.852 1.00 85.56 88 ALA A CA 1
ATOM 605 C C . ALA A 1 88 ? -0.938 -1.910 22.695 1.00 85.56 88 ALA A C 1
ATOM 607 O O . ALA A 1 88 ? -0.405 -2.020 23.791 1.00 85.56 88 ALA A O 1
ATOM 608 N N . ALA A 1 89 ? -1.316 -0.725 22.208 1.00 86.12 89 ALA A N 1
ATOM 609 C CA . ALA A 1 89 ? -1.089 0.539 22.909 1.00 86.12 89 ALA A CA 1
ATOM 610 C C . ALA A 1 89 ? -1.977 0.705 24.152 1.00 86.12 89 ALA A C 1
ATOM 612 O O . ALA A 1 89 ? -1.548 1.305 25.133 1.00 86.12 89 ALA A O 1
ATOM 613 N N . LEU A 1 90 ? -3.209 0.187 24.114 1.00 81.94 90 LEU A N 1
ATOM 614 C CA . LEU A 1 90 ? -4.163 0.287 25.223 1.00 81.94 90 LEU A CA 1
ATOM 615 C C . LEU A 1 90 ? -4.165 -0.939 26.142 1.00 81.94 90 LEU A C 1
ATOM 617 O O . LEU A 1 90 ? -4.792 -0.892 27.196 1.00 81.94 90 LEU A O 1
ATOM 621 N N . GLY A 1 91 ? -3.517 -2.037 25.747 1.00 81.00 91 GLY A N 1
ATOM 622 C CA . GLY A 1 91 ? -3.515 -3.294 26.500 1.00 81.00 91 GLY A CA 1
ATOM 623 C C . GLY A 1 91 ? -4.874 -4.005 26.546 1.00 81.00 91 GLY A C 1
ATOM 624 O O . GLY A 1 91 ? -5.049 -4.935 27.328 1.00 81.00 91 GLY A O 1
ATOM 625 N N . VAL A 1 92 ? -5.839 -3.594 25.717 1.00 83.62 92 VAL A N 1
ATOM 626 C CA . VAL A 1 92 ? -7.200 -4.157 25.671 1.00 83.62 92 VAL A CA 1
ATOM 627 C C . VAL A 1 92 ? -7.508 -4.737 24.298 1.00 83.62 92 VAL A C 1
ATOM 629 O O . VAL A 1 92 ? -6.907 -4.366 23.291 1.00 83.62 92 VAL A O 1
ATOM 632 N N . SER A 1 93 ? -8.462 -5.663 24.237 1.00 84.12 93 SER A N 1
ATOM 633 C CA . SER A 1 93 ? -8.919 -6.225 22.962 1.00 84.12 93 SER A CA 1
ATOM 634 C C . SER A 1 93 ? -9.777 -5.225 22.183 1.00 84.12 93 SER A C 1
ATOM 636 O O . SER A 1 93 ? -10.698 -4.622 22.736 1.00 84.12 93 SER A O 1
ATOM 638 N N . VAL A 1 94 ? -9.479 -5.074 20.889 1.00 87.69 94 VAL A N 1
ATOM 639 C CA . VAL A 1 94 ? -10.127 -4.109 19.992 1.00 87.69 94 VAL A CA 1
ATOM 640 C C . VAL A 1 94 ? -10.837 -4.846 18.858 1.00 87.69 94 VAL A C 1
ATOM 642 O O . VAL A 1 94 ? -10.187 -5.477 18.024 1.00 87.69 94 VAL A O 1
ATOM 645 N N . SER A 1 95 ? -12.166 -4.784 18.781 1.00 88.94 95 SER A N 1
ATOM 646 C CA . SER A 1 95 ? -12.902 -5.179 17.581 1.00 88.94 95 SER A CA 1
ATOM 647 C C . SER A 1 95 ? -12.722 -4.111 16.514 1.00 88.94 95 SER A C 1
ATOM 649 O O . SER A 1 95 ? -12.667 -2.930 16.795 1.00 88.94 95 SER A O 1
ATOM 651 N N . TYR A 1 96 ? -12.600 -4.514 15.267 1.00 89.00 96 TYR A N 1
ATOM 652 C CA . TYR A 1 96 ? -12.524 -3.652 14.106 1.00 89.00 96 TYR A CA 1
ATOM 653 C C . TYR A 1 96 ? -13.709 -3.973 13.214 1.00 89.00 96 TYR A C 1
ATOM 655 O O . TYR A 1 96 ? -13.870 -5.130 12.814 1.00 89.00 96 TYR A O 1
ATOM 663 N N . ARG A 1 97 ? -14.504 -2.961 12.873 1.00 87.06 97 ARG A N 1
ATOM 664 C CA . ARG A 1 97 ? -15.581 -3.074 11.894 1.00 87.06 97 ARG A CA 1
ATOM 665 C C . ARG A 1 97 ? -15.127 -2.494 10.562 1.00 87.06 97 ARG A C 1
ATOM 667 O O . ARG A 1 97 ? -14.769 -1.328 10.469 1.00 87.06 97 ARG A O 1
ATOM 674 N N . ASP A 1 98 ? -15.123 -3.323 9.523 1.00 86.19 98 ASP A N 1
ATOM 675 C CA . ASP A 1 98 ? -14.813 -2.898 8.161 1.00 86.19 98 ASP A CA 1
ATOM 676 C C . ASP A 1 98 ? -15.933 -1.970 7.658 1.00 86.19 98 ASP A C 1
ATOM 678 O O . ASP A 1 98 ? -17.059 -2.441 7.479 1.00 86.19 98 ASP A O 1
ATOM 682 N N . PRO A 1 99 ? -15.660 -0.671 7.430 1.00 84.44 99 PRO A N 1
ATOM 683 C CA . PRO A 1 99 ? -16.696 0.294 7.074 1.00 84.44 99 PRO A CA 1
ATOM 684 C C . PRO A 1 99 ? -17.209 0.111 5.641 1.00 84.44 99 PRO A C 1
ATOM 686 O O . PRO A 1 99 ? -18.273 0.630 5.311 1.00 84.44 99 PRO A O 1
ATOM 689 N N . VAL A 1 100 ? -16.479 -0.618 4.787 1.00 80.38 100 VAL A N 1
ATOM 690 C CA . VAL A 1 100 ? -16.864 -0.823 3.384 1.00 80.38 100 VAL A CA 1
ATOM 691 C C . VAL A 1 100 ? -17.517 -2.188 3.187 1.00 80.38 100 VAL A C 1
ATOM 693 O O . VAL A 1 100 ? -18.562 -2.280 2.549 1.00 80.38 100 VAL A O 1
ATOM 696 N N . ALA A 1 101 ? -16.952 -3.249 3.776 1.00 75.00 101 ALA A N 1
ATOM 697 C CA . ALA A 1 101 ? -17.494 -4.607 3.643 1.00 75.00 101 ALA A CA 1
ATOM 698 C C . ALA A 1 101 ? -18.404 -5.048 4.808 1.00 75.00 101 ALA A C 1
ATOM 700 O O . ALA A 1 101 ? -19.003 -6.121 4.737 1.00 75.00 101 ALA A O 1
ATOM 701 N N . GLY A 1 102 ? -18.463 -4.292 5.909 1.00 75.88 102 GLY A N 1
ATOM 702 C CA . GLY A 1 102 ? -19.270 -4.605 7.098 1.00 75.88 102 GLY A CA 1
ATOM 703 C C . GLY A 1 102 ? -18.763 -5.776 7.952 1.00 75.88 102 GLY A C 1
ATOM 704 O O . GLY A 1 102 ? -19.453 -6.218 8.869 1.00 75.88 102 GLY A O 1
ATOM 705 N N . ARG A 1 103 ? -17.575 -6.316 7.655 1.00 80.38 103 ARG A N 1
ATOM 706 C CA . ARG A 1 103 ? -16.982 -7.469 8.353 1.00 80.38 103 ARG A CA 1
ATOM 707 C C . ARG A 1 103 ? -16.311 -7.047 9.653 1.00 80.38 103 ARG A C 1
ATOM 709 O O . ARG A 1 103 ? -15.560 -6.081 9.671 1.00 80.38 103 ARG A O 1
ATOM 716 N N . THR A 1 104 ? -16.507 -7.815 10.716 1.00 84.56 104 THR A N 1
ATOM 717 C CA . THR A 1 104 ? -15.875 -7.559 12.016 1.00 84.56 104 THR A CA 1
ATOM 718 C C . THR A 1 104 ? -14.682 -8.479 12.256 1.00 84.56 104 THR A C 1
ATOM 720 O O . THR A 1 104 ? -14.763 -9.682 12.012 1.00 84.56 104 THR A O 1
ATOM 723 N N . PHE A 1 105 ? -13.596 -7.933 12.789 1.00 82.88 105 PHE A N 1
ATOM 724 C CA . PHE A 1 105 ? -12.393 -8.659 13.200 1.00 82.88 105 PHE A CA 1
ATOM 725 C C . PHE A 1 105 ? -12.047 -8.293 14.642 1.00 82.88 105 PHE A C 1
ATOM 727 O O . PHE A 1 105 ? -12.350 -7.189 15.059 1.00 82.88 105 PHE A O 1
ATOM 734 N N . VAL A 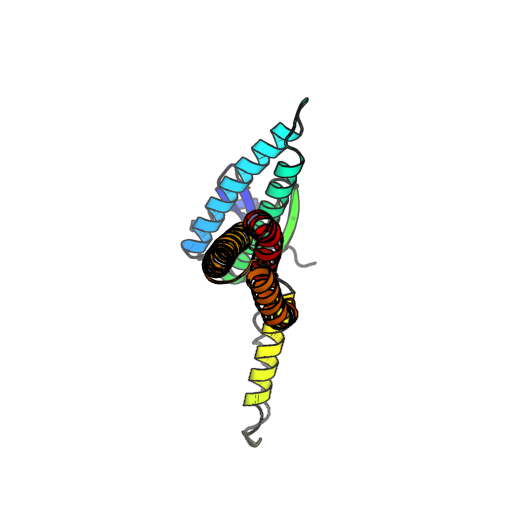1 106 ? -11.406 -9.173 15.410 1.00 84.94 106 VAL A N 1
ATOM 735 C CA . VAL A 1 106 ? -10.974 -8.852 16.782 1.00 84.94 106 VAL A CA 1
ATOM 736 C C . VAL A 1 106 ? -9.456 -8.892 16.849 1.00 84.94 106 VAL A C 1
ATOM 738 O O . VAL A 1 106 ? -8.847 -9.928 16.589 1.00 84.94 106 VAL A O 1
ATOM 741 N N . ALA A 1 107 ? -8.856 -7.754 17.178 1.00 83.81 107 ALA A N 1
ATOM 742 C CA . ALA A 1 107 ? -7.451 -7.628 17.508 1.00 83.81 107 ALA A CA 1
ATOM 743 C C . ALA A 1 107 ? -7.271 -7.851 19.011 1.00 83.81 107 ALA A C 1
ATOM 745 O O . ALA A 1 107 ? -7.820 -7.127 19.840 1.00 83.81 107 ALA A O 1
ATOM 746 N N . VAL A 1 108 ? -6.507 -8.878 19.361 1.00 78.38 108 VAL A N 1
ATOM 747 C CA . VAL A 1 108 ? -6.134 -9.165 20.746 1.00 78.38 108 VAL A CA 1
ATOM 748 C C . VAL A 1 108 ? -4.780 -8.499 20.998 1.00 78.38 108 VAL A C 1
ATOM 750 O O . VAL A 1 108 ? -3.916 -8.585 20.117 1.00 78.38 108 VAL A O 1
ATOM 7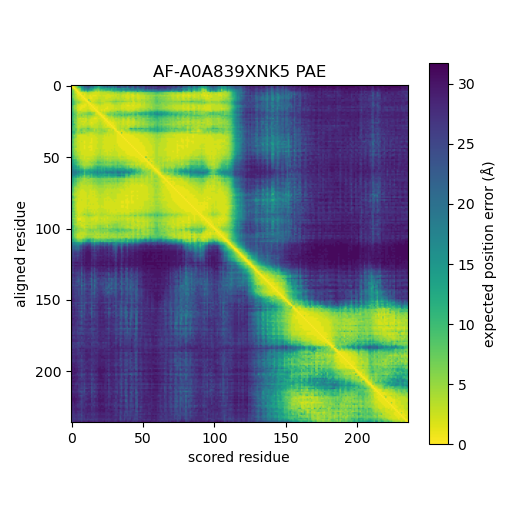53 N N . PRO A 1 109 ? -4.576 -7.821 22.142 1.00 75.12 109 PRO A N 1
ATOM 754 C CA . PRO A 1 109 ? -3.260 -7.311 22.497 1.00 75.12 109 PRO A CA 1
ATOM 755 C C . PRO A 1 109 ? -2.252 -8.470 22.487 1.00 75.12 109 PRO A C 1
ATOM 757 O O . PRO A 1 109 ? -2.622 -9.598 22.836 1.00 75.12 109 PRO A O 1
ATOM 760 N N . PRO A 1 110 ? -0.995 -8.245 22.064 1.00 68.12 110 PRO A N 1
ATOM 761 C CA . PRO A 1 110 ? 0.044 -9.244 22.257 1.00 68.12 110 PRO A CA 1
ATOM 762 C C . PRO A 1 110 ? 0.074 -9.563 23.750 1.00 68.12 110 PRO A C 1
ATOM 764 O O . PRO A 1 110 ? 0.223 -8.652 24.559 1.00 68.12 110 PRO A O 1
ATOM 767 N N . ALA A 1 111 ? -0.174 -10.824 24.107 1.00 58.06 111 ALA A N 1
ATOM 768 C CA . ALA A 1 111 ? -0.179 -11.246 25.496 1.00 58.06 111 ALA A CA 1
ATOM 769 C C . ALA A 1 111 ? 1.194 -10.915 26.084 1.00 58.06 111 ALA A C 1
ATOM 771 O O . ALA A 1 111 ? 2.182 -11.570 25.748 1.00 58.06 111 ALA A O 1
ATOM 772 N N . GLU A 1 112 ? 1.262 -9.878 26.919 1.00 49.31 112 GLU A N 1
ATOM 773 C CA . GLU A 1 112 ? 2.354 -9.775 27.869 1.00 49.31 112 GLU A CA 1
ATOM 774 C C . GLU A 1 112 ? 2.350 -11.081 28.659 1.00 49.31 112 GLU A C 1
ATOM 776 O O . GLU A 1 112 ? 1.305 -11.575 29.094 1.00 49.31 112 GLU A O 1
ATOM 781 N N . GLU A 1 113 ? 3.528 -11.684 28.732 1.00 44.62 113 GLU A N 1
ATOM 782 C CA . GLU A 1 113 ? 3.861 -12.800 29.597 1.00 44.62 113 GLU A CA 1
ATOM 783 C C . GLU A 1 113 ? 3.067 -12.699 30.904 1.00 44.62 113 GLU A C 1
ATOM 785 O O . GLU A 1 113 ? 3.054 -11.651 31.547 1.00 44.62 113 GLU A O 1
ATOM 790 N N . ALA A 1 114 ? 2.384 -13.778 31.288 1.00 38.09 114 ALA A N 1
ATOM 791 C CA . ALA A 1 114 ? 1.741 -13.898 32.585 1.00 38.09 114 ALA A CA 1
ATOM 792 C C . ALA A 1 114 ? 2.799 -13.756 33.696 1.00 38.09 114 ALA A C 1
ATOM 794 O O . ALA A 1 114 ? 3.326 -14.741 34.205 1.00 38.09 114 ALA A O 1
ATOM 795 N N . GLY A 1 115 ? 3.114 -12.516 34.062 1.00 38.22 115 GLY A N 1
ATOM 796 C CA . GLY A 1 115 ? 3.925 -12.114 35.203 1.00 38.22 115 GLY A CA 1
ATOM 797 C C . GLY A 1 115 ? 3.140 -12.254 36.501 1.00 38.22 115 GLY A C 1
ATOM 798 O O . GLY A 1 115 ? 3.008 -11.299 37.257 1.00 38.22 115 GLY A O 1
ATOM 799 N N . GLY A 1 116 ? 2.586 -13.443 36.729 1.00 40.31 116 GLY A N 1
ATOM 800 C CA . GLY A 1 116 ? 2.082 -13.883 38.019 1.00 40.31 116 GLY A CA 1
ATOM 801 C C . GLY A 1 116 ? 2.942 -15.040 38.508 1.00 40.31 116 GLY A C 1
ATOM 802 O O . GLY A 1 116 ? 2.710 -16.177 38.115 1.00 40.31 116 GLY A O 1
ATOM 803 N N . GLU A 1 117 ? 3.943 -14.718 39.325 1.00 49.53 117 GLU A N 1
ATOM 804 C CA . GLU A 1 117 ? 4.460 -15.544 40.421 1.00 49.53 117 GLU A CA 1
ATOM 805 C C . GLU A 1 117 ? 4.478 -17.080 40.204 1.00 49.53 117 GLU A C 1
ATOM 807 O O . GLU A 1 117 ? 3.607 -17.817 40.668 1.00 49.53 117 GLU A O 1
ATOM 812 N N . ALA A 1 118 ? 5.537 -17.594 39.576 1.00 43.78 118 ALA A N 1
ATOM 813 C CA . ALA A 1 118 ? 6.036 -18.939 39.862 1.00 43.78 118 ALA A CA 1
ATOM 814 C C . ALA A 1 118 ? 7.551 -18.847 40.084 1.00 43.78 118 ALA A C 1
ATOM 816 O O . ALA A 1 118 ? 8.337 -18.668 39.156 1.00 43.78 118 ALA A O 1
ATOM 817 N N . GLU A 1 119 ? 7.915 -18.892 41.358 1.00 44.97 119 GLU A N 1
ATOM 818 C CA . GLU A 1 119 ? 9.250 -18.820 41.947 1.00 44.97 119 GLU A CA 1
ATOM 819 C C . GLU A 1 119 ? 10.361 -19.539 41.143 1.00 44.97 119 GLU A C 1
ATOM 821 O O . GLU A 1 119 ? 10.213 -20.719 40.812 1.00 44.97 119 GLU A O 1
ATOM 826 N N . PRO A 1 120 ? 11.503 -18.886 40.837 1.00 57.25 120 PRO A N 1
ATOM 827 C CA . PRO A 1 120 ? 12.640 -19.567 40.224 1.00 57.25 120 PRO A CA 1
ATOM 828 C C . PRO A 1 120 ? 13.366 -20.453 41.255 1.00 57.25 120 PRO A C 1
ATOM 830 O O . PRO A 1 120 ? 13.842 -19.937 42.270 1.00 57.25 120 PRO A O 1
ATOM 833 N N . PRO A 1 121 ? 13.564 -21.766 41.012 1.00 52.59 121 PRO A N 1
ATOM 834 C CA . PRO A 1 121 ? 14.462 -22.551 41.843 1.00 52.59 121 PRO A CA 1
ATOM 835 C C . PRO A 1 121 ? 15.928 -22.191 41.554 1.00 52.59 121 PRO A C 1
ATOM 837 O O . PRO A 1 121 ? 16.505 -22.575 40.542 1.00 52.59 121 PRO A O 1
ATOM 840 N N . SER A 1 122 ? 16.510 -21.518 42.545 1.00 52.84 122 SER A N 1
ATOM 841 C CA . SER A 1 122 ? 17.883 -21.622 43.054 1.00 52.84 122 SER A CA 1
ATOM 842 C C . SER A 1 122 ? 19.086 -21.167 42.190 1.00 52.84 122 SER A C 1
ATOM 844 O O . SER A 1 122 ? 19.303 -21.640 41.071 1.00 52.84 122 SER A O 1
ATOM 846 N N . PRO A 1 123 ? 19.971 -20.314 42.749 1.00 52.00 123 PRO A N 1
ATOM 847 C CA . PRO A 1 123 ? 21.211 -19.877 42.118 1.00 52.00 123 PRO A CA 1
ATOM 848 C C . PRO A 1 123 ? 22.270 -20.991 42.177 1.00 52.00 123 PRO A C 1
ATOM 850 O O . PRO A 1 123 ? 22.914 -21.202 43.201 1.00 52.00 123 PRO A O 1
ATOM 853 N N . GLY A 1 124 ? 22.460 -21.715 41.068 1.00 57.09 124 GLY A N 1
ATOM 854 C CA . GLY A 1 124 ? 23.487 -22.765 41.003 1.00 57.09 124 GLY A CA 1
ATOM 855 C C . GLY A 1 124 ? 23.829 -23.359 39.630 1.00 57.09 124 GLY A C 1
ATOM 856 O O . GLY A 1 124 ? 24.616 -24.299 39.577 1.00 57.09 124 GLY A O 1
ATOM 857 N N . ALA A 1 125 ? 23.290 -22.858 38.512 1.00 48.50 125 ALA A N 1
ATOM 858 C CA . ALA A 1 125 ? 23.562 -23.438 37.189 1.00 48.50 125 ALA A CA 1
ATOM 859 C C . ALA A 1 125 ? 24.664 -22.665 36.418 1.00 48.50 125 ALA A C 1
ATOM 861 O O . ALA A 1 125 ? 24.583 -21.439 36.331 1.00 48.50 125 ALA A O 1
ATOM 862 N N . PRO A 1 126 ? 25.676 -23.332 35.815 1.00 48.22 126 PRO A N 1
ATOM 863 C CA . PRO A 1 126 ? 26.792 -22.663 35.136 1.00 48.22 126 PRO A CA 1
ATOM 864 C C . PRO A 1 126 ? 26.340 -21.837 33.917 1.00 48.22 126 PRO A C 1
ATOM 866 O O . PRO A 1 126 ? 25.880 -22.369 32.902 1.00 48.22 126 PRO A O 1
ATOM 869 N N . GLY A 1 127 ? 26.502 -20.516 34.015 1.00 56.19 127 GLY A N 1
ATOM 870 C CA . GLY A 1 127 ? 26.034 -19.500 33.065 1.00 56.19 127 GLY A CA 1
ATOM 871 C C . GLY A 1 127 ? 26.855 -19.357 31.780 1.00 56.19 127 GLY A C 1
ATOM 872 O O . GLY A 1 127 ? 27.393 -18.288 31.516 1.00 56.19 127 GLY A O 1
ATOM 873 N N . GLY A 1 128 ? 26.934 -20.406 30.957 1.00 51.97 128 GLY A N 1
ATOM 874 C CA . GLY A 1 128 ? 27.695 -20.361 29.695 1.00 51.97 128 GLY A CA 1
ATOM 875 C C . GLY A 1 128 ? 26.907 -20.574 28.398 1.00 51.97 128 GLY A C 1
ATOM 876 O O . GLY A 1 128 ? 27.444 -20.313 27.327 1.00 51.97 128 GLY A O 1
ATOM 877 N N . ARG A 1 129 ? 25.659 -21.069 28.442 1.00 53.84 129 ARG A N 1
ATOM 878 C CA . ARG A 1 129 ? 24.986 -21.599 27.230 1.00 53.84 129 ARG A CA 1
ATOM 879 C C . ARG A 1 129 ? 23.632 -20.971 26.879 1.00 53.84 129 ARG A C 1
ATOM 881 O O . ARG A 1 129 ? 23.174 -21.125 25.753 1.00 53.84 129 ARG A O 1
ATOM 888 N N . GLN A 1 130 ? 23.005 -20.222 27.786 1.00 56.66 130 GLN A N 1
ATOM 889 C CA . GLN A 1 130 ? 21.655 -19.677 27.553 1.00 56.66 130 GLN A CA 1
ATOM 890 C C . GLN A 1 130 ? 21.600 -18.499 26.570 1.00 56.66 130 GLN A C 1
ATOM 892 O O . GLN A 1 130 ? 20.552 -18.250 25.980 1.00 56.66 130 GLN A O 1
ATOM 897 N N . VAL A 1 131 ? 22.707 -17.780 26.359 1.00 55.81 131 VAL A N 1
ATOM 898 C CA . VAL A 1 131 ? 22.700 -16.588 25.495 1.00 55.81 131 VAL A CA 1
ATOM 899 C C . VAL A 1 131 ? 22.428 -16.968 24.035 1.00 55.81 131 VAL A C 1
ATOM 901 O O . VAL A 1 131 ? 21.598 -16.329 23.399 1.00 55.81 131 VAL A O 1
ATOM 904 N N . HIS A 1 132 ? 23.029 -18.053 23.531 1.00 56.50 132 HIS A N 1
ATOM 905 C CA . HIS A 1 132 ? 22.809 -18.512 22.152 1.00 56.50 132 HIS A CA 1
ATOM 906 C C . HIS A 1 132 ? 21.362 -18.961 21.908 1.00 56.50 132 HIS A C 1
ATOM 908 O O . HIS A 1 132 ? 20.742 -18.494 20.963 1.00 56.50 132 HIS A O 1
ATOM 914 N N . GLY A 1 133 ? 20.772 -19.746 22.818 1.00 60.50 133 GLY A N 1
ATOM 915 C CA . GLY A 1 133 ? 19.386 -20.209 22.668 1.00 60.50 133 GLY A CA 1
ATOM 916 C C . GLY A 1 133 ? 18.365 -19.069 22.629 1.00 60.50 133 GLY A C 1
ATOM 917 O O . GLY A 1 133 ? 17.397 -19.138 21.878 1.00 60.50 133 GLY A O 1
ATOM 918 N N . ARG A 1 134 ? 18.608 -17.982 23.376 1.00 61.66 134 ARG A N 1
ATOM 919 C CA . ARG A 1 134 ? 17.765 -16.785 23.303 1.00 61.66 134 ARG A CA 1
ATOM 920 C C . ARG A 1 134 ? 17.944 -16.049 21.978 1.00 61.66 134 ARG A C 1
ATOM 922 O O . ARG A 1 134 ? 16.944 -15.658 21.402 1.00 61.66 134 ARG A O 1
ATOM 929 N N . PHE A 1 135 ? 19.159 -15.890 21.455 1.00 56.28 135 PHE A N 1
ATOM 930 C CA . PHE A 1 135 ? 19.355 -15.267 20.137 1.00 56.28 135 PHE A CA 1
ATOM 931 C C . PHE A 1 135 ? 18.813 -16.117 18.977 1.00 56.28 135 PHE A C 1
ATOM 933 O O . PHE A 1 135 ? 18.245 -15.554 18.043 1.00 56.28 135 PHE A O 1
ATOM 940 N N . ASP A 1 136 ? 18.918 -17.443 19.054 1.00 65.62 136 ASP A N 1
ATOM 941 C CA . ASP A 1 136 ? 18.397 -18.368 18.042 1.00 65.62 136 ASP A CA 1
ATOM 942 C C . ASP A 1 136 ? 16.868 -18.397 18.043 1.00 65.62 136 ASP A C 1
ATOM 944 O O . ASP A 1 136 ? 16.251 -18.232 16.989 1.00 65.62 136 ASP A O 1
ATOM 948 N N . ALA A 1 137 ? 16.260 -18.486 19.231 1.00 63.34 137 ALA A N 1
ATOM 949 C CA . ALA A 1 137 ? 14.824 -18.305 19.400 1.00 63.34 137 ALA A CA 1
ATOM 950 C C . ALA A 1 137 ? 14.403 -16.910 18.933 1.00 63.34 137 ALA A C 1
ATOM 952 O O . ALA A 1 137 ? 13.351 -16.772 18.304 1.00 63.34 137 ALA A O 1
ATOM 953 N N . LEU A 1 138 ? 15.246 -15.888 19.182 1.00 60.53 138 LEU A N 1
ATOM 954 C CA . LEU A 1 138 ? 14.934 -14.536 18.760 1.00 60.53 138 LEU A CA 1
ATOM 955 C C . LEU A 1 138 ? 14.890 -14.419 17.220 1.00 60.53 138 LEU A C 1
ATOM 957 O O . LEU A 1 138 ? 13.987 -13.841 16.619 1.00 60.53 138 LEU A O 1
ATOM 961 N N . ALA A 1 139 ? 15.874 -15.021 16.559 1.00 62.84 139 ALA A N 1
ATOM 962 C CA . ALA A 1 139 ? 15.964 -15.072 15.108 1.00 62.84 139 ALA A CA 1
ATOM 963 C C . ALA A 1 139 ? 14.856 -15.933 14.479 1.00 62.84 139 ALA A C 1
ATOM 965 O O . ALA A 1 139 ? 14.387 -15.622 13.384 1.00 62.84 139 ALA A O 1
ATOM 966 N N . GLU A 1 140 ? 14.433 -17.007 15.144 1.00 61.56 140 GLU A N 1
ATOM 967 C CA . GLU A 1 140 ? 13.354 -17.873 14.677 1.00 61.56 140 GLU A CA 1
ATOM 968 C C . GLU A 1 140 ? 11.999 -17.159 14.715 1.00 61.56 140 GLU A C 1
ATOM 970 O O . GLU A 1 140 ? 11.303 -17.149 13.696 1.00 61.56 140 GLU A O 1
ATOM 975 N N . TRP A 1 141 ? 11.661 -16.457 15.805 1.00 60.50 141 TRP A N 1
ATOM 976 C CA . TRP A 1 141 ? 10.411 -15.690 15.842 1.00 60.50 141 TRP A CA 1
ATOM 977 C C . TRP A 1 141 ? 10.403 -14.542 14.833 1.00 60.50 141 TRP A C 1
ATOM 979 O O . TRP A 1 141 ? 9.376 -14.322 14.195 1.00 60.50 141 TRP A O 1
ATOM 989 N N . TRP A 1 142 ? 11.533 -13.861 14.594 1.00 53.56 142 TRP A N 1
ATOM 990 C CA . TRP A 1 142 ? 11.609 -12.819 13.561 1.00 53.56 142 TRP A CA 1
ATOM 991 C C . TRP A 1 142 ? 11.332 -13.375 12.159 1.00 53.56 142 TRP A C 1
ATOM 993 O O . TRP A 1 142 ? 10.615 -12.749 11.375 1.00 53.56 142 TRP A O 1
ATOM 1003 N N . ARG A 1 143 ? 11.860 -14.563 11.830 1.00 63.53 143 ARG A N 1
ATOM 1004 C CA . ARG A 1 143 ? 11.607 -15.226 10.535 1.00 63.53 143 ARG A CA 1
ATOM 1005 C C . ARG A 1 143 ? 10.144 -15.633 10.384 1.00 63.53 143 ARG A C 1
ATOM 1007 O O . ARG A 1 143 ? 9.567 -15.444 9.314 1.00 63.53 143 ARG A O 1
ATOM 1014 N N . VAL A 1 144 ? 9.548 -16.163 11.450 1.00 59.09 144 VAL A N 1
ATOM 1015 C CA . VAL A 1 144 ? 8.138 -16.569 11.484 1.00 59.09 144 VAL A CA 1
ATOM 1016 C C . VAL A 1 144 ? 7.223 -15.344 11.338 1.00 59.09 144 VAL A C 1
ATOM 1018 O O . VAL A 1 144 ? 6.313 -15.360 10.511 1.00 59.09 144 VAL A O 1
ATOM 1021 N N . GLN A 1 145 ? 7.526 -14.240 12.026 1.00 53.09 145 GLN A N 1
ATOM 1022 C CA . GLN A 1 145 ? 6.789 -12.975 11.937 1.00 53.09 145 GLN A CA 1
ATOM 1023 C C . GLN A 1 145 ? 6.868 -12.347 10.531 1.00 53.09 145 GLN A C 1
ATOM 1025 O O . GLN A 1 145 ? 5.855 -11.899 9.988 1.00 53.09 145 GLN A O 1
ATOM 1030 N N . ALA A 1 146 ? 8.058 -12.338 9.915 1.00 54.94 146 ALA A N 1
ATOM 1031 C CA . ALA A 1 146 ? 8.282 -11.788 8.575 1.00 54.94 146 ALA A CA 1
ATOM 1032 C C . ALA A 1 146 ? 7.591 -12.605 7.467 1.00 54.94 146 ALA A C 1
ATOM 1034 O O . ALA A 1 146 ? 7.152 -12.040 6.466 1.00 54.94 146 ALA A O 1
ATOM 1035 N N . ALA A 1 147 ? 7.461 -13.924 7.647 1.00 54.72 147 ALA A N 1
ATOM 1036 C CA . ALA A 1 147 ? 6.733 -14.793 6.723 1.00 54.72 147 ALA A CA 1
ATOM 1037 C C . ALA A 1 147 ? 5.205 -14.651 6.848 1.00 54.72 147 ALA A C 1
ATOM 1039 O O . ALA A 1 147 ? 4.494 -14.830 5.861 1.00 54.72 147 ALA A O 1
ATOM 1040 N N . GLN A 1 148 ? 4.705 -14.317 8.042 1.00 49.19 148 GLN A N 1
ATOM 1041 C CA . GLN A 1 148 ? 3.272 -14.150 8.311 1.00 49.19 148 GLN A CA 1
ATOM 1042 C C . GLN A 1 148 ? 2.730 -12.774 7.896 1.00 49.19 148 GLN A C 1
ATOM 1044 O O . GLN A 1 148 ? 1.552 -12.665 7.562 1.00 49.19 148 GLN A O 1
ATOM 1049 N N . ASN A 1 149 ? 3.578 -11.741 7.859 1.00 42.97 149 ASN A N 1
ATOM 1050 C CA . ASN A 1 149 ? 3.225 -10.403 7.377 1.00 42.97 149 ASN A CA 1
ATOM 1051 C C . ASN A 1 149 ? 4.109 -9.984 6.193 1.00 42.97 149 ASN A C 1
ATOM 1053 O O . ASN A 1 149 ? 4.929 -9.071 6.337 1.00 42.97 149 ASN A O 1
ATOM 1057 N N . PRO A 1 150 ? 3.954 -10.591 4.999 1.00 49.72 150 PRO A N 1
ATOM 1058 C CA . PRO A 1 150 ? 4.472 -9.971 3.795 1.00 49.72 150 PRO A CA 1
ATOM 1059 C C . PRO A 1 150 ? 3.711 -8.653 3.628 1.00 49.72 150 PRO A C 1
ATOM 1061 O O . PRO A 1 150 ? 2.550 -8.637 3.219 1.00 49.72 150 PRO A O 1
ATOM 1064 N N . GLY A 1 151 ? 4.338 -7.540 4.020 1.00 51.09 151 GLY A N 1
ATOM 1065 C CA . GLY A 1 151 ? 3.787 -6.214 3.765 1.00 51.09 151 GLY A CA 1
ATOM 1066 C C . GLY A 1 151 ? 3.441 -6.078 2.276 1.00 51.09 151 GLY A C 1
ATOM 1067 O O . GLY A 1 151 ? 4.058 -6.768 1.455 1.00 51.09 151 GLY A O 1
ATOM 1068 N N . PRO A 1 152 ? 2.469 -5.223 1.900 1.00 52.88 152 PRO A N 1
ATOM 1069 C CA . PRO A 1 152 ? 2.158 -4.965 0.500 1.00 52.88 152 PRO A CA 1
ATOM 1070 C C . PRO A 1 152 ? 3.459 -4.641 -0.227 1.00 52.88 152 PRO A C 1
ATOM 1072 O O . PRO A 1 152 ? 4.088 -3.624 0.065 1.00 52.88 152 PRO A O 1
ATOM 1075 N N . VAL A 1 153 ? 3.921 -5.541 -1.100 1.00 53.88 153 VAL A N 1
ATOM 1076 C CA . VAL A 1 153 ? 5.144 -5.296 -1.860 1.00 53.88 153 VAL A CA 1
ATOM 1077 C C . VAL A 1 153 ? 4.887 -4.025 -2.665 1.00 53.88 153 VAL A C 1
ATOM 1079 O O . VAL A 1 153 ? 3.912 -3.999 -3.420 1.00 53.88 153 VAL A O 1
ATOM 1082 N N . PRO A 1 154 ? 5.666 -2.945 -2.468 1.00 63.72 154 PRO A N 1
ATOM 1083 C CA . PRO A 1 154 ? 5.438 -1.700 -3.180 1.00 63.72 154 PRO A CA 1
ATOM 1084 C C . PRO A 1 154 ? 5.779 -1.938 -4.653 1.00 63.72 154 PRO A C 1
ATOM 1086 O O . PRO A 1 154 ? 6.914 -1.799 -5.102 1.00 63.72 154 PRO A O 1
ATOM 1089 N N . TRP A 1 155 ? 4.771 -2.371 -5.403 1.00 71.31 155 TRP A N 1
ATOM 1090 C CA . TRP A 1 155 ? 4.850 -2.707 -6.818 1.00 71.31 155 TRP A CA 1
ATOM 1091 C C . TRP A 1 155 ? 5.322 -1.499 -7.627 1.00 71.31 155 TRP A C 1
ATOM 1093 O O . TRP A 1 155 ? 6.116 -1.664 -8.545 1.00 71.31 155 TRP A O 1
ATOM 1103 N N . GLY A 1 156 ? 4.938 -0.283 -7.223 1.00 73.50 156 GLY A N 1
ATOM 1104 C CA . GLY A 1 156 ? 5.362 0.956 -7.875 1.00 73.50 156 GLY A CA 1
ATOM 1105 C C . GLY A 1 156 ? 6.878 1.168 -7.859 1.00 73.50 156 GLY A C 1
ATOM 1106 O O . GLY A 1 156 ? 7.471 1.428 -8.904 1.00 73.50 156 GLY A O 1
ATOM 1107 N N . THR A 1 157 ? 7.539 0.999 -6.708 1.00 72.31 157 THR A N 1
ATOM 1108 C CA . THR A 1 157 ? 9.003 1.147 -6.632 1.00 72.31 157 THR A CA 1
ATOM 1109 C C . THR A 1 157 ? 9.719 -0.014 -7.318 1.00 72.31 157 THR A C 1
ATOM 1111 O O . THR A 1 157 ? 10.707 0.215 -8.010 1.00 72.31 157 THR A O 1
ATOM 1114 N N . GLY A 1 158 ? 9.195 -1.240 -7.213 1.00 75.19 158 GLY A N 1
ATOM 1115 C CA . GLY A 1 158 ? 9.728 -2.401 -7.934 1.00 75.19 158 GLY A CA 1
ATOM 1116 C C . GLY A 1 158 ? 9.705 -2.222 -9.457 1.00 75.19 158 GLY A C 1
ATOM 1117 O O . GLY A 1 158 ? 10.722 -2.434 -10.117 1.00 75.19 158 GLY A O 1
ATOM 1118 N N . VAL A 1 159 ? 8.577 -1.772 -10.014 1.00 78.81 159 VAL A N 1
ATOM 1119 C CA . VAL A 1 159 ? 8.414 -1.521 -11.455 1.00 78.81 159 VAL A CA 1
ATOM 1120 C C . VAL A 1 159 ? 9.319 -0.385 -11.930 1.00 78.81 159 VAL A C 1
ATOM 1122 O O . VAL A 1 159 ? 9.967 -0.535 -12.962 1.00 78.81 159 VAL A O 1
ATOM 1125 N N . LEU A 1 160 ? 9.425 0.716 -11.177 1.00 80.81 160 LEU A N 1
ATOM 1126 C CA . LEU A 1 160 ? 10.266 1.855 -11.560 1.00 80.81 160 LEU A CA 1
ATOM 1127 C C . LEU A 1 160 ? 11.754 1.488 -11.577 1.00 80.81 160 LEU A C 1
ATOM 1129 O O . LEU A 1 160 ? 12.462 1.799 -12.533 1.00 80.81 160 LEU A O 1
ATOM 1133 N N . VAL A 1 161 ? 12.215 0.779 -10.543 1.00 78.44 161 VAL A N 1
ATOM 1134 C CA . VAL A 1 161 ? 13.589 0.273 -10.470 1.00 78.44 161 VAL A CA 1
ATOM 1135 C C . VAL A 1 161 ? 13.847 -0.713 -11.614 1.00 78.44 161 VAL A C 1
ATOM 1137 O O . VAL A 1 161 ? 14.855 -0.594 -12.304 1.00 78.44 161 VAL A O 1
ATOM 1140 N N . GLY A 1 162 ? 12.921 -1.641 -11.878 1.00 81.25 162 GLY A N 1
ATOM 1141 C CA . GLY A 1 162 ? 13.022 -2.566 -13.011 1.00 81.25 162 GLY A CA 1
ATOM 1142 C C . GLY A 1 162 ? 13.110 -1.848 -14.363 1.00 81.25 162 GLY A C 1
ATOM 1143 O O . GLY A 1 162 ? 13.994 -2.154 -15.162 1.00 81.25 162 GLY A O 1
ATOM 1144 N N . ALA A 1 163 ? 12.252 -0.854 -14.603 1.00 77.88 163 ALA A N 1
ATOM 1145 C CA . ALA A 1 163 ? 12.255 -0.051 -15.824 1.00 77.88 163 ALA A CA 1
ATOM 1146 C C . ALA A 1 163 ? 13.557 0.746 -15.990 1.00 77.88 163 ALA A C 1
ATOM 1148 O O . ALA A 1 163 ? 14.126 0.778 -17.079 1.00 77.88 163 ALA A O 1
ATOM 1149 N N . PHE A 1 164 ? 14.074 1.332 -14.907 1.00 82.81 164 PHE A N 1
ATOM 1150 C CA . PHE A 1 164 ? 15.358 2.028 -14.916 1.00 82.81 164 PHE A CA 1
ATOM 1151 C C . PHE A 1 164 ? 16.503 1.101 -15.346 1.00 82.81 164 PHE A C 1
ATOM 1153 O O . PHE A 1 164 ? 17.244 1.421 -16.276 1.00 82.81 164 PHE A O 1
ATOM 1160 N N . PHE A 1 165 ? 16.617 -0.081 -14.730 1.00 84.00 165 PHE A N 1
ATOM 1161 C CA . PHE A 1 165 ? 17.648 -1.055 -15.103 1.00 84.00 165 PHE A CA 1
ATOM 1162 C C . PHE A 1 165 ? 17.473 -1.585 -16.531 1.00 84.00 165 PHE A C 1
ATOM 1164 O O . PHE A 1 165 ? 18.475 -1.822 -17.209 1.00 84.00 165 PHE A O 1
ATOM 1171 N N . ALA A 1 166 ? 16.233 -1.723 -17.013 1.00 78.62 166 ALA A N 1
ATOM 1172 C CA . ALA A 1 166 ? 15.962 -2.085 -18.401 1.00 78.62 166 ALA A CA 1
ATOM 1173 C C . ALA A 1 166 ? 16.532 -1.038 -19.371 1.00 78.62 166 ALA A C 1
ATOM 1175 O O . ALA A 1 166 ? 17.264 -1.394 -20.292 1.00 78.62 166 ALA A O 1
ATOM 1176 N N . VAL A 1 167 ? 16.265 0.251 -19.127 1.00 86.12 167 VAL A N 1
ATOM 1177 C CA . VAL A 1 167 ? 16.782 1.357 -19.951 1.00 86.12 167 VAL A CA 1
ATOM 1178 C C . VAL A 1 167 ? 18.307 1.405 -19.917 1.00 86.12 167 VAL A C 1
ATOM 1180 O O . VAL A 1 167 ? 18.934 1.488 -20.971 1.00 86.12 167 VAL A O 1
ATOM 1183 N N . VAL A 1 168 ? 18.916 1.297 -18.732 1.00 89.00 168 VAL A N 1
ATOM 1184 C CA . VAL A 1 168 ? 20.381 1.296 -18.590 1.00 89.00 168 VAL A CA 1
ATOM 1185 C C . VAL A 1 168 ? 21.013 0.153 -19.386 1.00 89.00 168 VAL A C 1
ATOM 1187 O O . VAL A 1 168 ? 21.996 0.381 -20.088 1.00 89.00 168 VAL A O 1
ATOM 1190 N N . MET A 1 169 ? 20.443 -1.056 -19.334 1.00 85.94 169 MET A N 1
ATOM 1191 C CA . MET A 1 169 ? 20.946 -2.189 -20.118 1.00 85.94 169 MET A CA 1
ATOM 1192 C C . MET A 1 169 ? 20.779 -1.990 -21.620 1.00 85.94 169 MET A C 1
ATOM 1194 O O . MET A 1 169 ? 21.713 -2.277 -22.365 1.00 85.94 169 MET A O 1
ATOM 1198 N N . ILE A 1 170 ? 19.638 -1.461 -22.067 1.00 80.00 170 ILE A N 1
ATOM 1199 C CA . ILE A 1 170 ? 19.422 -1.144 -23.483 1.00 80.00 170 IL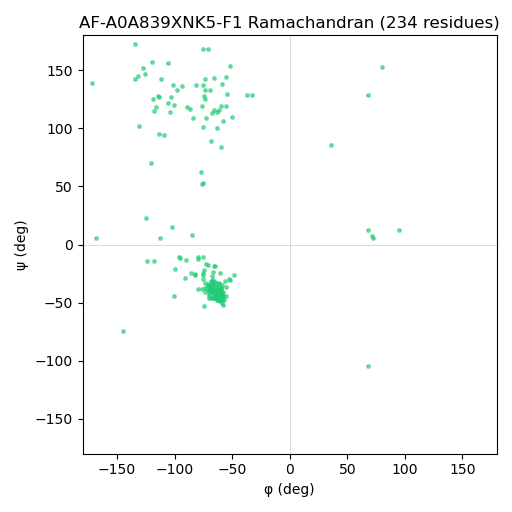E A CA 1
ATOM 1200 C C . ILE A 1 170 ? 20.489 -0.158 -23.963 1.00 80.00 170 ILE A C 1
ATOM 1202 O O . ILE A 1 170 ? 21.186 -0.437 -24.935 1.00 80.00 170 ILE A O 1
ATOM 1206 N N . VAL A 1 171 ? 20.677 0.957 -23.252 1.00 90.19 171 VAL A N 1
ATOM 1207 C CA . VAL A 1 171 ? 21.659 1.987 -23.620 1.00 90.19 171 VAL A CA 1
ATOM 1208 C C . VAL A 1 171 ? 23.081 1.426 -23.615 1.00 90.19 171 VAL A C 1
ATOM 1210 O O . VAL A 1 171 ? 23.811 1.625 -24.584 1.00 90.19 171 VAL A O 1
ATOM 1213 N N . ALA A 1 172 ? 23.472 0.691 -22.571 1.00 87.06 172 ALA A N 1
ATOM 1214 C CA . ALA A 1 172 ? 24.807 0.104 -22.471 1.00 87.06 172 ALA A CA 1
ATOM 1215 C C . ALA A 1 172 ? 25.095 -0.875 -23.621 1.00 87.06 172 ALA A C 1
ATOM 1217 O O . ALA A 1 172 ? 26.171 -0.837 -24.218 1.00 87.06 172 ALA A O 1
ATOM 1218 N N . MET A 1 173 ? 24.126 -1.727 -23.961 1.00 82.19 173 MET A N 1
ATOM 1219 C CA . MET A 1 173 ? 24.277 -2.752 -24.992 1.00 82.19 173 MET A CA 1
ATOM 1220 C C . MET A 1 173 ? 24.278 -2.152 -26.403 1.00 82.19 173 MET A C 1
ATOM 1222 O O . MET A 1 173 ? 25.077 -2.576 -27.233 1.00 82.19 173 MET A O 1
ATOM 1226 N N . LEU A 1 174 ? 23.465 -1.119 -26.660 1.00 82.00 174 LEU A N 1
ATOM 1227 C CA . LEU A 1 174 ? 23.482 -0.375 -27.926 1.00 82.00 174 LEU A CA 1
ATOM 1228 C C . LEU A 1 174 ? 24.763 0.443 -28.100 1.00 82.00 174 LEU A C 1
ATOM 1230 O O . LEU A 1 174 ? 25.322 0.457 -29.193 1.00 82.00 174 LEU A O 1
ATOM 1234 N N . ALA A 1 175 ? 25.256 1.087 -27.038 1.00 87.31 175 ALA A N 1
ATOM 1235 C CA . ALA A 1 175 ? 26.525 1.812 -27.075 1.00 87.31 175 ALA A CA 1
ATOM 1236 C C . ALA A 1 175 ? 27.696 0.863 -27.371 1.00 87.31 175 ALA A C 1
ATOM 1238 O O . ALA A 1 175 ? 28.525 1.154 -28.232 1.00 87.31 175 ALA A O 1
ATOM 1239 N N . LEU A 1 176 ? 27.726 -0.301 -26.710 1.00 83.50 176 LEU A N 1
ATOM 1240 C CA . LEU A 1 176 ? 28.722 -1.341 -26.964 1.00 83.50 176 LEU A CA 1
ATOM 1241 C C . LEU A 1 176 ? 28.628 -1.877 -28.402 1.00 83.50 176 LEU A C 1
ATOM 1243 O O . LEU A 1 176 ? 29.645 -1.972 -29.088 1.00 83.50 176 LEU A O 1
ATOM 1247 N N . ALA A 1 177 ? 27.420 -2.200 -28.874 1.00 80.75 177 ALA A N 1
ATOM 1248 C CA . ALA A 1 177 ? 27.199 -2.705 -30.226 1.00 80.75 177 ALA A CA 1
ATOM 1249 C C . ALA A 1 177 ? 27.578 -1.672 -31.295 1.00 80.75 177 ALA A C 1
ATOM 1251 O O . ALA A 1 177 ? 28.273 -2.023 -32.242 1.00 80.75 177 ALA A O 1
ATOM 1252 N N . GLY A 1 178 ? 27.195 -0.403 -31.128 1.00 80.38 178 GLY A N 1
ATOM 1253 C CA . GLY A 1 178 ? 27.553 0.67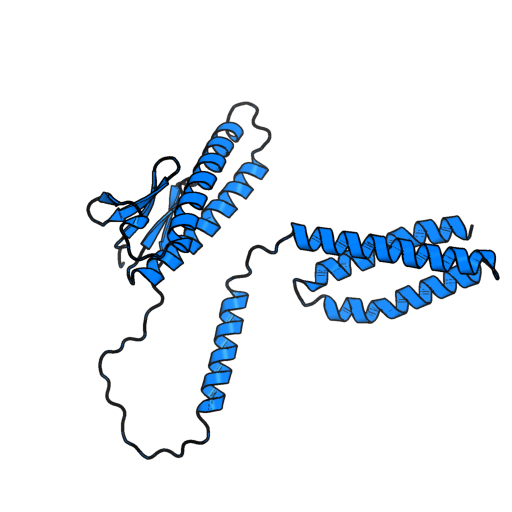6 -32.052 1.00 80.38 178 GLY A CA 1
ATOM 1254 C C . GLY A 1 178 ? 29.061 0.934 -32.104 1.00 80.38 178 GLY A C 1
ATOM 1255 O O . GLY A 1 178 ? 29.628 1.089 -33.189 1.00 80.38 178 GLY A O 1
ATOM 1256 N N . ALA A 1 179 ? 29.742 0.897 -30.954 1.00 83.56 179 ALA A N 1
ATOM 1257 C CA . ALA A 1 179 ? 31.197 1.023 -30.899 1.00 83.56 179 ALA A CA 1
ATOM 1258 C C . ALA A 1 179 ? 31.902 -0.129 -31.643 1.00 83.56 179 ALA A C 1
ATOM 1260 O O . ALA A 1 179 ? 32.842 0.102 -32.398 1.00 83.56 179 ALA A O 1
ATOM 1261 N N . LEU A 1 180 ? 31.429 -1.368 -31.484 1.00 79.19 180 LEU A N 1
ATOM 1262 C CA . LEU A 1 180 ? 32.025 -2.541 -32.138 1.00 79.19 180 LEU A CA 1
ATOM 1263 C C . LEU A 1 180 ? 31.677 -2.647 -33.629 1.00 79.19 180 LEU A C 1
ATOM 1265 O O . LEU A 1 180 ? 32.530 -3.021 -34.437 1.00 79.19 180 LEU A O 1
ATOM 1269 N N . ALA A 1 181 ? 30.442 -2.310 -34.000 1.00 77.06 181 ALA A N 1
ATOM 1270 C CA . ALA A 1 181 ? 29.985 -2.326 -35.386 1.00 77.06 181 ALA A CA 1
ATOM 1271 C C . ALA A 1 181 ? 30.749 -1.310 -36.244 1.00 77.06 181 ALA A C 1
ATOM 1273 O O . ALA A 1 181 ? 31.090 -1.612 -37.384 1.00 77.06 181 ALA A O 1
ATOM 1274 N N . SER A 1 182 ? 31.078 -0.143 -35.682 1.00 76.94 182 SER A N 1
ATOM 1275 C CA . SER A 1 182 ? 31.852 0.892 -36.380 1.00 76.94 182 SER A CA 1
ATOM 1276 C C . SER A 1 182 ? 33.349 0.580 -36.503 1.00 76.94 182 SER A C 1
ATOM 1278 O O . SER A 1 182 ? 33.984 1.059 -37.438 1.00 76.94 182 SER A O 1
ATOM 1280 N N . ALA A 1 183 ? 33.920 -0.218 -35.591 1.00 75.12 183 ALA A N 1
ATOM 1281 C CA . ALA A 1 183 ? 35.368 -0.417 -35.504 1.00 75.12 183 ALA A CA 1
ATOM 1282 C C . ALA A 1 183 ? 35.904 -1.711 -36.143 1.00 75.12 183 ALA A C 1
ATOM 1284 O O . ALA A 1 183 ? 37.111 -1.800 -36.373 1.00 75.12 183 ALA A O 1
ATOM 1285 N N . THR A 1 184 ? 35.094 -2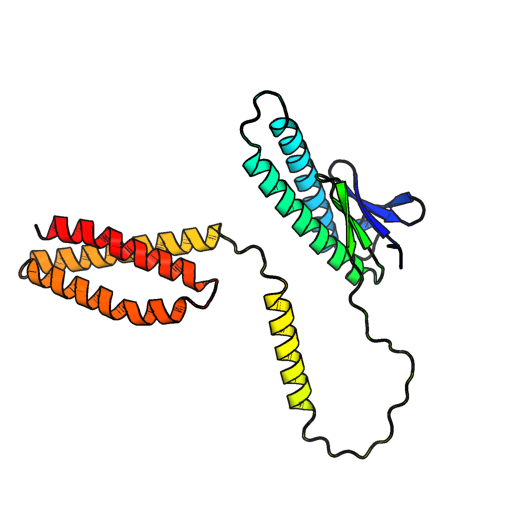.758 -36.361 1.00 69.62 184 THR A N 1
ATOM 1286 C CA . THR A 1 184 ? 35.656 -4.077 -36.739 1.00 69.62 184 THR A CA 1
ATOM 1287 C C . THR A 1 184 ? 34.797 -4.883 -37.714 1.00 69.62 184 THR A C 1
ATOM 1289 O O . THR A 1 184 ? 35.172 -5.028 -38.873 1.00 69.62 184 THR A O 1
ATOM 1292 N N . HIS A 1 185 ? 33.690 -5.473 -37.254 1.00 70.12 185 HIS A N 1
ATOM 1293 C CA . HIS A 1 185 ? 32.784 -6.298 -38.063 1.00 70.12 185 HIS A CA 1
ATOM 1294 C C . HIS A 1 185 ? 31.537 -6.625 -37.227 1.00 70.12 185 HIS A C 1
ATOM 1296 O O . HIS A 1 185 ? 31.668 -6.983 -36.054 1.00 70.12 185 HIS A O 1
ATOM 1302 N N . GLY A 1 186 ? 30.336 -6.579 -37.816 1.00 74.12 186 GLY A N 1
ATOM 1303 C CA . GLY A 1 186 ? 29.069 -6.821 -37.102 1.00 74.12 186 GLY A CA 1
ATOM 1304 C C . GLY A 1 186 ? 28.987 -8.135 -36.297 1.00 74.12 186 GLY A C 1
ATOM 1305 O O . GLY A 1 186 ? 28.365 -8.171 -35.238 1.00 74.12 186 GLY A O 1
ATOM 1306 N N . LEU A 1 187 ? 29.696 -9.195 -36.713 1.00 74.69 187 LEU A N 1
ATOM 1307 C CA . LEU A 1 187 ? 29.777 -10.468 -35.975 1.00 74.69 187 LEU A CA 1
ATOM 1308 C C . LEU A 1 187 ? 30.393 -10.330 -34.572 1.00 74.69 187 LEU A C 1
ATOM 1310 O O . LEU A 1 187 ? 29.985 -11.038 -33.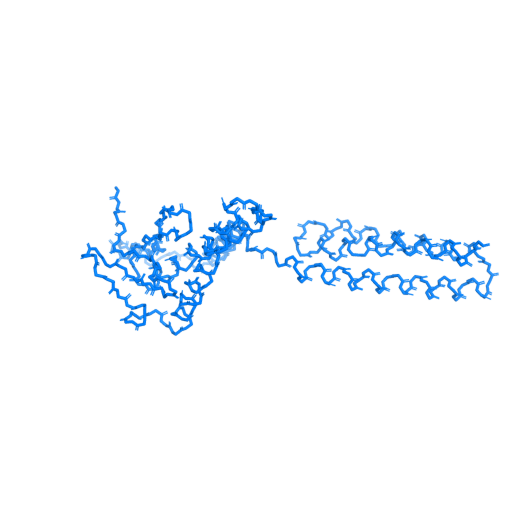652 1.00 74.69 187 LEU A O 1
ATOM 1314 N N . VAL A 1 188 ? 31.339 -9.407 -34.378 1.00 78.75 188 VAL A N 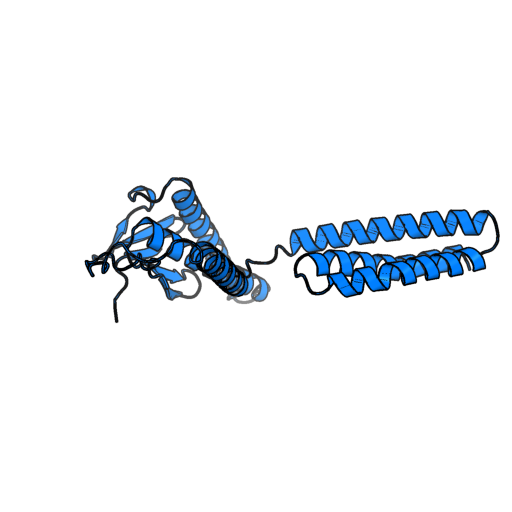1
ATOM 1315 C CA . VAL A 1 188 ? 31.980 -9.179 -33.071 1.00 78.75 188 VAL A CA 1
ATOM 1316 C C . VAL A 1 188 ? 30.980 -8.590 -32.075 1.00 78.75 188 VAL A C 1
ATOM 1318 O O . VAL A 1 188 ? 30.988 -8.969 -30.904 1.00 78.75 188 VAL A O 1
ATOM 1321 N N . ALA A 1 189 ? 30.069 -7.730 -32.539 1.00 76.12 189 ALA A N 1
ATOM 1322 C CA . ALA A 1 189 ? 28.998 -7.185 -31.708 1.00 76.12 189 ALA A CA 1
ATOM 1323 C C . ALA A 1 189 ? 28.039 -8.289 -31.224 1.00 76.12 189 ALA A C 1
ATOM 1325 O O . ALA A 1 189 ? 27.657 -8.296 -30.054 1.00 76.12 189 ALA A O 1
ATOM 1326 N N . ILE A 1 190 ? 27.722 -9.269 -32.083 1.00 77.69 190 ILE A N 1
ATOM 1327 C CA . ILE A 1 190 ? 26.898 -10.433 -31.715 1.00 77.69 190 ILE A CA 1
ATOM 1328 C C . ILE A 1 190 ? 27.607 -11.289 -30.655 1.00 77.69 190 ILE A C 1
ATOM 1330 O O . ILE A 1 190 ? 27.003 -11.646 -29.643 1.00 77.69 190 ILE A O 1
ATOM 1334 N N . VAL A 1 191 ? 28.897 -11.592 -30.844 1.00 80.56 191 VAL A N 1
ATOM 1335 C CA . VAL A 1 191 ? 29.676 -12.386 -29.876 1.00 80.56 191 VAL A CA 1
ATOM 1336 C C . VAL A 1 191 ? 29.780 -11.666 -28.529 1.00 80.56 191 VAL A C 1
ATOM 1338 O O . VAL A 1 191 ? 29.556 -12.283 -27.488 1.00 80.56 191 VAL A O 1
ATOM 1341 N N . ALA A 1 192 ? 30.048 -10.359 -28.523 1.00 77.06 192 ALA A N 1
ATOM 1342 C CA . ALA A 1 192 ? 30.108 -9.568 -27.296 1.00 77.06 192 ALA A CA 1
ATOM 1343 C C . ALA A 1 192 ? 28.756 -9.538 -26.557 1.00 77.06 192 ALA A C 1
ATOM 1345 O O . ALA A 1 192 ? 28.711 -9.745 -25.343 1.00 77.06 192 ALA A O 1
ATOM 1346 N N . ALA A 1 193 ? 27.648 -9.357 -27.283 1.00 78.81 193 ALA A N 1
ATOM 1347 C CA . ALA A 1 193 ? 26.298 -9.394 -26.723 1.00 78.81 193 ALA A CA 1
ATOM 1348 C C . ALA A 1 193 ? 25.968 -10.751 -26.077 1.00 78.81 193 ALA A C 1
ATOM 1350 O O . ALA A 1 193 ? 25.377 -10.801 -24.990 1.00 78.81 193 ALA A O 1
ATOM 1351 N N . LEU A 1 194 ? 26.392 -11.852 -26.706 1.00 83.88 194 LEU A N 1
ATOM 1352 C CA . LEU A 1 194 ? 26.250 -13.200 -26.154 1.00 83.88 194 LEU A CA 1
ATOM 1353 C C . LEU A 1 194 ? 27.073 -13.387 -24.878 1.00 83.88 194 LEU A C 1
ATOM 1355 O O . LEU A 1 194 ? 26.546 -13.912 -23.900 1.00 83.88 194 LEU A O 1
ATOM 1359 N N . VAL A 1 195 ? 28.324 -12.922 -24.852 1.00 84.19 195 VAL A N 1
ATOM 1360 C CA . VAL A 1 195 ? 29.194 -13.014 -23.667 1.00 84.19 195 VAL A CA 1
ATOM 1361 C C . VAL A 1 195 ? 28.595 -12.256 -22.482 1.00 84.19 195 VAL A C 1
ATOM 1363 O O . VAL A 1 195 ? 28.525 -12.801 -21.381 1.00 84.19 195 VAL A O 1
ATOM 1366 N N . VAL A 1 196 ? 28.108 -11.032 -22.700 1.00 82.19 196 VAL A N 1
ATOM 1367 C CA . VAL A 1 196 ? 27.462 -10.225 -21.651 1.00 82.19 196 VAL A CA 1
ATOM 1368 C C . VAL A 1 196 ? 26.204 -10.922 -21.128 1.00 82.19 196 VAL A C 1
ATOM 1370 O O . VAL A 1 196 ? 26.036 -11.076 -19.918 1.00 82.19 196 VAL A O 1
ATOM 1373 N N . SER A 1 197 ? 25.351 -11.415 -22.029 1.00 77.69 197 SER A N 1
ATOM 1374 C CA . SER A 1 197 ? 24.119 -12.124 -21.658 1.00 77.69 197 SER A CA 1
ATOM 1375 C C . SER A 1 197 ? 24.416 -13.406 -20.867 1.00 77.69 197 SER A C 1
ATOM 1377 O O . SER A 1 197 ? 23.783 -13.675 -19.845 1.00 77.69 197 SER A O 1
ATOM 1379 N N . ALA A 1 198 ? 25.421 -14.175 -21.300 1.00 82.19 198 ALA A N 1
ATOM 1380 C CA . ALA A 1 198 ? 25.857 -15.401 -20.639 1.00 82.19 198 ALA A CA 1
ATOM 1381 C C . ALA A 1 198 ? 26.494 -15.132 -19.267 1.00 82.19 198 ALA A C 1
ATOM 1383 O O . ALA A 1 198 ? 26.258 -15.890 -18.330 1.00 82.19 198 ALA A O 1
ATOM 1384 N N . GLY A 1 199 ? 27.253 -14.041 -19.122 1.00 81.44 199 GLY A N 1
ATOM 1385 C CA . GLY A 1 199 ? 27.866 -13.640 -17.855 1.00 81.44 199 GLY A CA 1
ATOM 1386 C C . GLY A 1 199 ? 26.850 -13.186 -16.802 1.00 81.44 199 GLY A C 1
ATOM 1387 O O . GLY A 1 199 ? 27.057 -13.416 -15.611 1.00 81.44 199 GLY A O 1
ATOM 1388 N N . LEU A 1 200 ? 25.727 -12.588 -17.219 1.00 75.06 200 LEU A N 1
ATOM 1389 C CA . LEU A 1 200 ? 24.675 -12.149 -16.295 1.00 75.06 200 LEU A CA 1
ATOM 1390 C C . LEU A 1 200 ? 23.720 -13.276 -15.877 1.00 75.06 200 LEU A C 1
ATOM 1392 O O . LEU A 1 200 ? 23.149 -13.213 -14.786 1.00 75.06 200 LEU A O 1
ATOM 1396 N N . ALA A 1 201 ? 23.556 -14.318 -16.692 1.00 75.31 201 ALA A N 1
ATOM 1397 C CA . ALA A 1 201 ? 22.598 -15.392 -16.426 1.00 75.31 201 ALA A CA 1
ATOM 1398 C C . ALA A 1 201 ? 22.770 -16.089 -15.048 1.00 75.31 201 ALA A C 1
ATOM 1400 O O . ALA A 1 201 ? 21.760 -16.253 -14.353 1.00 75.31 201 ALA A O 1
ATOM 1401 N N . PRO A 1 202 ? 23.987 -16.443 -14.576 1.00 69.50 202 PRO A N 1
ATOM 1402 C CA . PRO A 1 202 ? 24.182 -17.076 -13.266 1.00 69.50 202 PRO A CA 1
ATOM 1403 C C . PRO A 1 202 ? 23.810 -16.153 -12.097 1.00 69.50 202 PRO A C 1
ATOM 1405 O O . PRO A 1 202 ? 23.163 -16.585 -11.140 1.00 69.50 202 PRO A O 1
ATOM 1408 N N . SER A 1 203 ? 24.160 -14.867 -12.198 1.00 69.12 203 SER A N 1
ATOM 1409 C CA . SER A 1 203 ? 23.852 -13.848 -11.185 1.00 69.12 203 SER A CA 1
ATOM 1410 C C . SER A 1 203 ? 22.348 -13.588 -11.073 1.00 69.12 203 SER A C 1
ATOM 1412 O O . SER A 1 203 ? 21.815 -13.451 -9.970 1.00 69.12 203 SER A O 1
ATOM 1414 N N . LEU A 1 204 ? 21.635 -13.594 -12.205 1.00 68.56 204 LEU A N 1
ATOM 1415 C CA . LEU A 1 204 ? 20.176 -13.454 -12.239 1.00 68.56 204 LEU A CA 1
ATOM 1416 C C . LEU A 1 204 ? 19.465 -14.695 -11.674 1.00 68.56 204 LEU A C 1
ATOM 1418 O O . LEU A 1 204 ? 18.438 -14.575 -11.001 1.00 68.56 204 LEU A O 1
ATOM 1422 N N . TRP A 1 205 ? 20.029 -15.888 -11.890 1.00 67.94 205 TRP A N 1
ATOM 1423 C CA . TRP A 1 205 ? 19.475 -17.147 -11.391 1.00 67.94 205 TRP A CA 1
ATOM 1424 C C . TRP A 1 205 ? 19.567 -17.272 -9.862 1.00 67.94 205 TRP A C 1
ATOM 1426 O O . TRP A 1 205 ? 18.604 -17.706 -9.222 1.00 67.94 205 TRP A O 1
ATOM 1436 N N . LEU A 1 206 ? 20.673 -16.818 -9.260 1.00 64.69 206 LEU A N 1
ATOM 1437 C CA . LEU A 1 206 ? 20.852 -16.795 -7.801 1.00 64.69 206 LEU A CA 1
ATOM 1438 C C . LEU A 1 206 ? 19.929 -15.775 -7.108 1.00 64.69 206 LEU A C 1
ATOM 1440 O O . LEU A 1 206 ? 19.391 -16.054 -6.035 1.00 64.69 206 LEU A O 1
ATOM 1444 N N . GLY A 1 207 ? 19.681 -14.621 -7.737 1.00 58.00 207 GLY A N 1
ATOM 1445 C CA . GLY A 1 207 ? 18.860 -13.542 -7.173 1.00 58.00 207 GLY A CA 1
ATOM 1446 C C . GLY A 1 207 ? 17.353 -13.828 -7.104 1.00 58.00 207 GLY A C 1
ATOM 1447 O O . GLY A 1 207 ? 16.637 -13.187 -6.333 1.00 58.00 207 GLY A O 1
ATOM 1448 N N . ARG A 1 208 ? 16.836 -14.814 -7.856 1.00 63.81 208 ARG A N 1
ATOM 1449 C CA . ARG A 1 208 ? 15.380 -15.022 -8.016 1.00 63.81 208 ARG A CA 1
ATOM 1450 C C . ARG A 1 208 ? 14.629 -15.428 -6.738 1.00 63.81 208 ARG A C 1
ATOM 1452 O O . ARG A 1 208 ? 13.401 -15.338 -6.700 1.00 63.81 208 ARG A O 1
ATOM 1459 N N . ARG A 1 209 ? 15.331 -15.927 -5.710 1.00 55.56 209 ARG A N 1
ATOM 1460 C CA . ARG A 1 209 ? 14.711 -16.419 -4.462 1.00 55.56 209 ARG A CA 1
ATOM 1461 C C . ARG A 1 209 ? 14.329 -15.300 -3.484 1.00 55.56 209 ARG A C 1
ATOM 1463 O O . ARG A 1 209 ? 13.581 -15.571 -2.551 1.00 55.56 209 ARG A O 1
ATOM 1470 N N . VAL A 1 210 ? 14.770 -14.059 -3.710 1.00 55.66 210 VAL A N 1
ATOM 1471 C CA . VAL A 1 210 ? 14.491 -12.920 -2.818 1.00 55.66 210 VAL A CA 1
ATOM 1472 C C . VAL A 1 210 ? 13.392 -12.017 -3.424 1.00 55.66 210 VAL A C 1
ATOM 1474 O O . VAL A 1 210 ? 13.540 -11.585 -4.570 1.00 55.66 210 VAL A O 1
ATOM 1477 N N . PRO A 1 211 ? 12.292 -11.697 -2.705 1.00 56.47 211 PRO A N 1
ATOM 1478 C CA . PRO A 1 211 ? 11.133 -10.967 -3.249 1.00 56.47 211 PRO A CA 1
ATOM 1479 C C . PRO A 1 211 ? 11.407 -9.556 -3.789 1.00 56.47 211 PRO A C 1
ATOM 1481 O O . PRO A 1 211 ? 10.667 -9.084 -4.646 1.00 56.47 211 PRO A O 1
ATOM 1484 N N . VAL A 1 212 ? 12.461 -8.887 -3.320 1.00 60.00 212 VAL A N 1
ATOM 1485 C CA . VAL A 1 212 ? 12.885 -7.567 -3.823 1.00 60.00 212 VAL A CA 1
ATOM 1486 C C . VAL A 1 212 ? 13.681 -7.684 -5.128 1.00 60.00 212 VAL A C 1
ATOM 1488 O O . VAL A 1 212 ? 13.497 -6.891 -6.047 1.00 60.00 212 VAL A O 1
ATOM 1491 N N . VAL A 1 213 ? 14.527 -8.708 -5.250 1.00 65.81 213 VAL A N 1
ATOM 1492 C CA . VAL A 1 213 ? 15.501 -8.838 -6.349 1.00 65.81 213 VAL A CA 1
ATOM 1493 C C . VAL A 1 213 ? 14.839 -9.266 -7.666 1.00 65.81 213 VAL A C 1
ATOM 1495 O O . VAL A 1 213 ? 15.318 -8.920 -8.742 1.00 65.81 213 VAL A O 1
ATOM 1498 N N . ARG A 1 214 ? 13.683 -9.938 -7.605 1.00 73.50 214 ARG A N 1
ATOM 1499 C CA . ARG A 1 214 ? 12.896 -10.362 -8.782 1.00 73.50 214 ARG A CA 1
ATOM 1500 C C . ARG A 1 214 ? 12.514 -9.216 -9.735 1.00 73.50 214 ARG A C 1
ATOM 1502 O O . ARG A 1 214 ? 12.468 -9.450 -10.937 1.00 73.50 214 ARG A O 1
ATOM 1509 N N . TRP A 1 215 ? 12.308 -7.994 -9.241 1.00 72.19 215 TRP A N 1
ATOM 1510 C CA . TRP A 1 215 ? 11.988 -6.840 -10.096 1.00 72.19 215 TRP A CA 1
ATOM 1511 C C . TRP A 1 215 ? 13.196 -6.326 -10.881 1.00 72.19 215 TRP A C 1
ATOM 1513 O O . TRP A 1 215 ? 13.082 -6.041 -12.070 1.00 72.19 215 TRP A O 1
ATOM 1523 N N . ILE A 1 216 ? 14.367 -6.282 -10.241 1.00 72.94 216 ILE A N 1
ATOM 1524 C CA . ILE A 1 216 ? 15.635 -5.934 -10.899 1.00 72.94 216 ILE A CA 1
ATOM 1525 C C . ILE A 1 216 ? 15.972 -6.998 -11.945 1.00 72.94 216 ILE A C 1
ATOM 1527 O O . ILE A 1 216 ? 16.296 -6.668 -13.081 1.00 72.94 216 ILE A O 1
ATOM 1531 N N . VAL A 1 217 ? 15.820 -8.277 -11.588 1.00 78.25 217 VAL A N 1
ATOM 1532 C CA . VAL A 1 217 ? 16.040 -9.401 -12.506 1.00 78.25 217 VAL A CA 1
ATOM 1533 C C . VAL A 1 217 ? 15.099 -9.327 -13.710 1.00 78.25 217 VAL A C 1
ATOM 1535 O O . VAL A 1 217 ? 15.553 -9.493 -14.839 1.00 78.25 217 VAL A O 1
ATOM 1538 N N . GLY A 1 218 ? 13.814 -9.031 -13.486 1.00 76.88 218 GLY A N 1
ATOM 1539 C CA . GLY A 1 218 ? 12.834 -8.839 -14.555 1.00 76.88 218 GLY A CA 1
ATOM 1540 C C . GLY A 1 218 ? 13.184 -7.669 -15.477 1.00 76.88 218 GLY A C 1
ATOM 1541 O O . GLY A 1 218 ? 13.146 -7.826 -16.694 1.00 76.88 218 GLY A O 1
ATOM 1542 N N . GLY A 1 219 ? 13.591 -6.530 -14.909 1.00 80.38 219 GLY A N 1
ATOM 1543 C CA . GLY A 1 219 ? 14.027 -5.353 -15.664 1.00 80.38 219 GLY A CA 1
ATOM 1544 C C . GLY A 1 219 ? 15.266 -5.610 -16.519 1.00 80.38 219 GLY A C 1
ATOM 1545 O O . GLY A 1 219 ? 15.273 -5.310 -17.709 1.00 80.38 219 GLY A O 1
ATOM 1546 N N . VAL A 1 220 ? 16.295 -6.235 -15.944 1.00 77.81 220 VAL A N 1
ATOM 1547 C CA . VAL A 1 220 ? 17.522 -6.603 -16.667 1.00 77.81 220 VAL A CA 1
ATOM 1548 C C . VAL A 1 220 ? 17.225 -7.609 -17.780 1.00 77.81 220 VAL A C 1
ATOM 1550 O O . VAL A 1 220 ? 17.679 -7.421 -18.904 1.00 77.81 220 VAL A O 1
ATOM 1553 N N . ALA A 1 221 ? 16.424 -8.643 -17.506 1.00 79.12 221 ALA A N 1
ATOM 1554 C CA . ALA A 1 221 ? 16.052 -9.637 -18.511 1.00 79.12 221 ALA A CA 1
ATOM 1555 C C . ALA A 1 221 ? 15.250 -9.016 -19.669 1.00 79.12 221 ALA A C 1
ATOM 1557 O O . ALA A 1 221 ? 15.544 -9.287 -20.833 1.00 79.12 221 ALA A O 1
ATOM 1558 N N . ALA A 1 222 ? 14.280 -8.148 -19.361 1.00 77.69 222 ALA A N 1
ATOM 1559 C CA . ALA A 1 222 ? 13.508 -7.423 -20.366 1.00 77.69 222 ALA A CA 1
ATOM 1560 C C . ALA A 1 222 ? 14.389 -6.460 -21.179 1.00 77.69 222 ALA A C 1
ATOM 1562 O O . ALA A 1 222 ? 14.278 -6.421 -22.401 1.00 77.69 222 ALA A O 1
ATOM 1563 N N . GLY A 1 223 ? 15.297 -5.731 -20.521 1.00 79.88 223 GLY A N 1
ATOM 1564 C CA . GLY A 1 223 ? 16.252 -4.834 -21.173 1.00 79.88 223 GLY A CA 1
ATOM 1565 C C . GLY A 1 223 ? 17.181 -5.563 -22.142 1.00 79.88 223 GLY A C 1
ATOM 1566 O O . GLY A 1 223 ? 17.372 -5.093 -23.258 1.00 79.88 223 GLY A O 1
ATOM 1567 N N . ILE A 1 224 ? 17.691 -6.740 -21.761 1.00 81.81 224 ILE A N 1
ATOM 1568 C CA . ILE A 1 224 ? 18.496 -7.602 -22.643 1.00 81.81 224 ILE A CA 1
ATOM 1569 C C . ILE A 1 224 ? 17.663 -8.092 -23.835 1.00 81.81 224 ILE A C 1
ATOM 1571 O O . ILE A 1 224 ? 18.119 -8.042 -24.972 1.00 81.81 224 ILE A O 1
ATOM 1575 N N . ALA A 1 225 ? 16.431 -8.554 -23.609 1.00 83.06 225 ALA A N 1
ATOM 1576 C CA . ALA A 1 225 ? 15.575 -9.026 -24.698 1.00 83.06 225 ALA A CA 1
ATOM 1577 C C . ALA A 1 225 ? 15.252 -7.907 -25.708 1.00 83.06 225 ALA A C 1
ATOM 1579 O O . ALA A 1 225 ? 15.307 -8.126 -26.917 1.00 83.06 225 ALA A O 1
ATOM 1580 N N . LEU A 1 226 ? 14.960 -6.698 -25.218 1.00 77.75 226 LEU A N 1
ATOM 1581 C CA . LEU A 1 226 ? 14.707 -5.516 -26.047 1.00 77.75 226 LEU A CA 1
ATOM 1582 C C . LEU A 1 226 ? 15.968 -5.033 -26.773 1.00 77.75 226 LEU A C 1
ATOM 1584 O O . LEU A 1 226 ? 15.890 -4.644 -27.938 1.00 77.75 226 LEU A O 1
ATOM 1588 N N . SER A 1 227 ? 17.134 -5.066 -26.123 1.00 80.94 227 SER A N 1
ATOM 1589 C CA . SER A 1 227 ? 18.384 -4.598 -26.728 1.00 80.94 227 SER A CA 1
ATOM 1590 C C . SER A 1 227 ? 18.839 -5.469 -27.898 1.00 80.94 227 SER A C 1
ATOM 1592 O O . SER A 1 227 ? 19.411 -4.937 -28.848 1.00 80.94 227 SER A O 1
ATOM 1594 N N . TRP A 1 228 ? 18.530 -6.771 -27.889 1.00 83.50 228 TRP A N 1
ATOM 1595 C CA . TRP A 1 228 ? 18.788 -7.670 -29.018 1.00 83.50 228 TRP A CA 1
ATOM 1596 C C . TRP A 1 228 ? 18.157 -7.175 -30.322 1.00 83.50 228 TRP A C 1
ATOM 1598 O O . TRP A 1 228 ? 18.783 -7.285 -31.373 1.00 83.50 228 TRP A O 1
ATOM 1608 N N . ILE A 1 229 ? 16.967 -6.569 -30.262 1.00 83.88 229 ILE A N 1
ATOM 1609 C CA . ILE A 1 229 ? 16.302 -5.996 -31.441 1.00 83.88 229 ILE A CA 1
ATOM 1610 C C . ILE A 1 229 ? 17.155 -4.865 -32.026 1.00 83.88 229 ILE A C 1
ATOM 1612 O O . ILE A 1 229 ? 17.416 -4.843 -33.225 1.00 83.88 229 ILE A O 1
ATOM 1616 N N . GLY A 1 230 ? 17.637 -3.948 -31.185 1.00 79.44 230 GLY A N 1
ATOM 1617 C CA . GLY A 1 230 ? 18.467 -2.838 -31.650 1.00 79.44 230 GLY A CA 1
ATOM 1618 C C . GLY A 1 230 ? 19.865 -3.274 -32.097 1.00 79.44 230 GLY A C 1
ATOM 1619 O O . GLY A 1 230 ? 20.368 -2.751 -33.084 1.00 79.44 230 GLY A O 1
ATOM 1620 N N . VAL A 1 231 ? 20.468 -4.275 -31.444 1.00 76.25 231 VAL A N 1
ATOM 1621 C CA . VAL A 1 231 ? 21.738 -4.872 -31.898 1.00 76.25 231 VAL A CA 1
ATOM 1622 C C . VAL A 1 231 ? 21.576 -5.481 -33.291 1.00 76.25 231 VAL A C 1
ATOM 1624 O O . VAL A 1 231 ? 22.418 -5.240 -34.149 1.00 76.25 231 VAL A O 1
ATOM 1627 N N . LEU A 1 232 ? 20.487 -6.215 -33.543 1.00 80.50 232 LEU A N 1
ATOM 1628 C CA . LEU A 1 232 ? 20.205 -6.780 -34.865 1.00 80.50 232 LEU A CA 1
ATOM 1629 C C . LEU A 1 232 ? 20.012 -5.695 -35.928 1.00 80.50 232 LEU A C 1
ATOM 1631 O O . LEU A 1 232 ? 20.526 -5.853 -37.025 1.00 80.50 232 LEU A O 1
ATOM 1635 N N . VAL A 1 233 ? 19.344 -4.586 -35.598 1.00 83.56 233 VAL A N 1
ATOM 1636 C CA . VAL A 1 233 ? 19.184 -3.439 -36.512 1.00 83.56 233 VAL A CA 1
ATOM 1637 C C . VAL A 1 233 ? 20.510 -2.726 -36.800 1.00 83.56 233 VAL A C 1
ATOM 1639 O O . VAL A 1 233 ? 20.693 -2.215 -37.895 1.00 83.56 233 VAL A O 1
ATOM 1642 N N . ILE A 1 234 ? 21.430 -2.659 -35.834 1.00 77.94 234 ILE A N 1
ATOM 1643 C CA . ILE A 1 234 ? 22.754 -2.039 -36.027 1.00 77.94 234 ILE A CA 1
ATOM 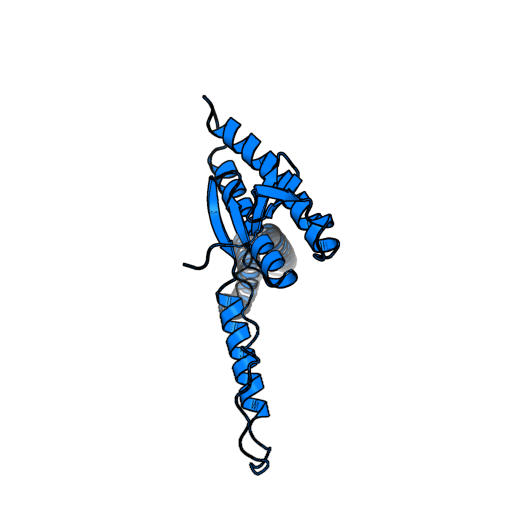1644 C C . ILE A 1 234 ? 23.674 -2.931 -36.874 1.00 77.94 234 ILE A C 1
ATOM 1646 O O . ILE A 1 234 ? 24.548 -2.427 -37.576 1.00 77.94 234 ILE A O 1
ATOM 1650 N N . VAL A 1 235 ? 23.534 -4.251 -36.741 1.00 76.25 235 VAL A N 1
ATOM 1651 C CA . VAL A 1 235 ? 24.445 -5.236 -37.341 1.00 76.25 235 VAL A CA 1
ATOM 1652 C C . VAL A 1 235 ? 24.009 -5.692 -38.739 1.00 76.25 235 VAL A C 1
ATOM 1654 O O . VAL A 1 235 ? 24.880 -6.082 -39.519 1.00 76.25 235 VAL A O 1
ATOM 1657 N N . LEU A 1 236 ? 22.705 -5.688 -39.033 1.00 78.12 236 LEU A N 1
ATOM 1658 C CA . LEU A 1 236 ? 22.123 -6.065 -40.329 1.00 78.12 236 LEU A CA 1
ATOM 1659 C C . LEU A 1 236 ? 22.063 -4.869 -41.286 1.00 78.12 236 LEU A C 1
ATOM 1661 O O . LEU A 1 236 ? 22.404 -5.075 -42.472 1.00 78.12 236 LEU A O 1
#

Sequence (236 aa):
MHGAELELDVDGDRAVLVGTGGRKADPAAFSLGGELTDALHEWARVSAVVGAGAGRAAGPGGTGAVDAREGEAVVAHRGRQLAGRVAAALGVSVSYRDPVAGRTFVAVPPAEEAGGEAEPPSPGAPGGRQVHGRFDALAEWWRVQAAQNPGPVPWGTGVLVGAFFAVVMIVAMLALAGALASATHGLVAIVAALVVSAGLAPSLWLGRRVPVVRWIVGGVAAGIALSWIGVLVIVL

Mean predicted aligned error: 18.18 Å

pLDDT: mean 74.67, std 13.51, range [38.06, 95.25]

Secondary structure (DSSP, 8-state):
----SEEEEEETTEEEEEETT--EE-GGGSSS-HHHHHHHHHHHHHHHHHHHHHHHHTSTT---HHHHHHHHHHHHHHHHHHHHHHHHHHTS-EEEE-TTT--EEEEPPP-----S------S-S-SSSHHHHHHHHHHHHHHHHHHH------HHHHHHHHHHHHHHHHHHHHHHHHHHHHHT-HHHHHHHHHHHHHHHHHHHHHHTTSTTHHHHHHHHHHHHHHHHHHHHHHH-

InterPro domains:
  IPR024244 Protein of unknown function DUF2537 [PF10801] (154-233)

Organism: NCBI:txid577680

Radius of gyration: 27.87 Å; Cα contacts (8 Å, |Δi|>4): 256; chains: 1; bounding box: 62×35×83 Å